Protein AF-A0A494WRC5-F1 (afdb_monomer)

Sequence (304 aa):
MDGFYLCGLTLVAVAERCSVSPDAVEKALKRYDREAYMVERARRKQENGRRRRQKDQERKRTPEARKKDRERKRRERVEERTYVEAVREALRDLEVIDLLRRAAREAGVAEEQLACARYLPGAASVHHPCPGRAREAAEAMTPSEAGGRAEYEFRLIRGVMVGVPGPAVLLIREALDAGDLCLALRLAREAVLGAGFVNPFASVEDLRDGVTRTYLPEEVETLRESLVSAARAAAPVPEPPALHELTKGEKMKMARRWLAQARAAERDAERIWYGTCGGTGKIGKKGGLRSPERGEAMSGLIRG

pLDDT: mean 74.29, std 17.95, range [29.45, 96.06]

Mean predicted aligned error: 18.51 Å

Structure (mmCIF, N/CA/C/O backbone):
data_AF-A0A494WRC5-F1
#
_entry.id   AF-A0A494WRC5-F1
#
loop_
_atom_site.group_PDB
_atom_site.id
_atom_site.type_symbol
_atom_site.label_atom_id
_atom_site.label_alt_id
_atom_site.label_comp_id
_atom_site.label_asym_id
_atom_site.label_entity_id
_atom_site.label_seq_id
_atom_site.pdbx_PDB_ins_code
_atom_site.Cartn_x
_atom_site.Cartn_y
_atom_site.Cartn_z
_atom_site.occupancy
_atom_site.B_iso_or_equiv
_atom_site.auth_seq_id
_atom_site.auth_comp_id
_atom_site.auth_asym_id
_atom_site.auth_atom_id
_atom_site.pdbx_PDB_model_num
ATOM 1 N N . MET A 1 1 ? -75.208 24.148 8.906 1.00 43.25 1 MET A N 1
ATOM 2 C CA . MET A 1 1 ? -74.704 23.673 10.218 1.00 43.25 1 MET A CA 1
ATOM 3 C C . MET A 1 1 ? -73.274 24.178 10.296 1.00 43.25 1 MET A C 1
ATOM 5 O O . MET A 1 1 ? -72.327 23.414 10.155 1.00 43.25 1 MET A O 1
ATOM 9 N N . ASP A 1 2 ? -73.124 25.492 10.434 1.00 42.03 2 ASP A N 1
ATOM 10 C CA . ASP A 1 2 ? -71.883 26.173 10.065 1.00 42.03 2 ASP A CA 1
ATOM 11 C C . ASP A 1 2 ? -71.211 26.624 11.356 1.00 42.03 2 ASP A C 1
ATOM 13 O O . ASP A 1 2 ? -71.467 27.704 11.876 1.00 42.03 2 ASP A O 1
ATOM 17 N N . GLY A 1 3 ? -70.441 25.720 11.956 1.00 47.22 3 GLY A N 1
ATOM 18 C CA . GLY A 1 3 ? -69.807 25.998 13.247 1.00 47.22 3 GLY A CA 1
ATOM 19 C C . GLY A 1 3 ? -69.017 24.853 13.869 1.00 47.22 3 GLY A C 1
ATOM 20 O O . GLY A 1 3 ? -68.558 24.986 14.997 1.00 47.22 3 GLY A O 1
ATOM 21 N N . PHE A 1 4 ? -68.835 23.723 13.181 1.00 51.91 4 PHE A N 1
ATOM 22 C CA . PHE A 1 4 ? -68.253 22.544 13.828 1.00 51.91 4 PHE A CA 1
ATOM 23 C C . PHE A 1 4 ? -66.723 22.589 13.989 1.00 51.91 4 PHE A C 1
ATOM 25 O O . PHE A 1 4 ? -66.202 21.948 14.900 1.00 51.91 4 PHE A O 1
ATOM 32 N N . TYR A 1 5 ? -65.995 23.371 13.178 1.00 52.09 5 TYR A N 1
ATOM 33 C CA . TYR A 1 5 ? -64.519 23.388 13.195 1.00 52.09 5 TYR A CA 1
ATOM 34 C C . TYR A 1 5 ? -63.849 24.717 13.566 1.00 52.09 5 TYR A C 1
ATOM 36 O O . TYR A 1 5 ? -62.631 24.737 13.747 1.00 52.09 5 TYR A O 1
ATOM 44 N N . LEU A 1 6 ? -64.606 25.791 13.821 1.00 47.72 6 LEU A N 1
ATOM 45 C CA . LEU A 1 6 ? -64.045 27.018 14.416 1.00 47.72 6 LEU A CA 1
ATOM 46 C C . LEU A 1 6 ? -63.522 26.800 15.854 1.00 47.72 6 LEU A C 1
ATOM 48 O O . LEU A 1 6 ? -62.797 27.640 16.377 1.00 47.72 6 LEU A O 1
ATOM 52 N N . CYS A 1 7 ? -63.821 25.654 16.481 1.00 56.22 7 CYS A N 1
ATOM 53 C CA . CYS A 1 7 ? -63.413 25.337 17.854 1.00 56.22 7 CYS A CA 1
ATOM 54 C C . CYS A 1 7 ? -62.192 24.397 17.988 1.00 56.22 7 CYS A C 1
ATOM 56 O O . CYS A 1 7 ? -61.817 24.075 19.113 1.00 56.22 7 CYS A O 1
ATOM 58 N N . GLY A 1 8 ? -61.571 23.924 16.895 1.00 60.94 8 GLY A N 1
ATOM 59 C CA . GLY A 1 8 ? -60.304 23.161 16.956 1.00 60.94 8 GLY A CA 1
ATOM 60 C C . GLY A 1 8 ? -60.346 21.794 17.676 1.00 60.94 8 GLY A C 1
ATOM 61 O O . GLY A 1 8 ? -59.309 21.287 18.119 1.00 60.94 8 GLY A O 1
ATOM 62 N N . LEU A 1 9 ? -61.523 21.179 17.810 1.00 72.38 9 LEU A N 1
ATOM 63 C CA . LEU A 1 9 ? -61.716 19.921 18.545 1.00 72.38 9 LEU A CA 1
ATOM 64 C C . LEU A 1 9 ? -61.169 18.699 17.782 1.00 72.38 9 LEU A C 1
ATOM 66 O O . LEU A 1 9 ? -61.152 18.677 16.554 1.00 72.38 9 LEU A O 1
ATOM 70 N N . THR A 1 10 ? -60.704 17.678 18.513 1.00 78.75 10 THR A N 1
ATOM 71 C CA . THR A 1 10 ? -60.280 16.388 17.932 1.00 78.75 10 THR A CA 1
ATOM 72 C C . THR A 1 10 ? -61.482 15.515 17.584 1.00 78.75 10 THR A C 1
ATOM 74 O O . THR A 1 10 ? -62.539 15.644 18.201 1.00 78.75 10 THR A O 1
ATOM 77 N N . LEU A 1 11 ? -61.296 14.534 16.691 1.00 81.06 11 LEU A N 1
ATOM 78 C CA . LEU A 1 11 ? -62.309 13.490 16.441 1.00 81.06 11 LEU A CA 1
ATOM 79 C C . LEU A 1 11 ? -62.818 12.827 17.725 1.00 81.06 11 LEU A C 1
ATOM 81 O O . LEU A 1 11 ? -63.999 12.524 17.824 1.00 81.06 11 LEU A O 1
ATOM 85 N N . VAL A 1 12 ? -61.929 12.612 18.697 1.00 82.19 12 VAL A N 1
ATOM 86 C CA . VAL A 1 12 ? -62.266 11.994 19.986 1.00 82.19 12 VAL A CA 1
ATOM 87 C C . VAL A 1 12 ? -63.140 12.927 20.824 1.00 82.19 12 VAL A C 1
ATOM 89 O O . VAL A 1 12 ? -64.174 12.499 21.314 1.00 82.19 12 VAL A O 1
ATOM 92 N N . ALA A 1 13 ? -62.803 14.215 20.903 1.00 80.81 13 ALA A N 1
ATOM 93 C CA . ALA A 1 13 ? -63.604 15.190 21.643 1.00 80.81 13 ALA A CA 1
ATOM 94 C C . ALA A 1 13 ? -64.991 15.412 21.013 1.00 80.81 13 ALA A C 1
ATOM 96 O O . ALA A 1 13 ? -65.976 15.635 21.716 1.00 80.81 13 ALA A O 1
ATOM 97 N N . VAL A 1 14 ? -65.083 15.345 19.681 1.00 78.88 14 VAL A N 1
ATOM 98 C CA . VAL A 1 14 ? -66.368 15.405 18.968 1.00 78.88 14 VAL A CA 1
ATOM 99 C C . VAL A 1 14 ? -67.174 14.131 19.211 1.00 78.88 14 VAL A C 1
ATOM 101 O O . VAL A 1 14 ? -68.364 14.205 19.500 1.00 78.88 14 VAL A O 1
ATOM 104 N N . ALA A 1 15 ? -66.524 12.971 19.150 1.00 84.19 15 ALA A N 1
ATOM 105 C CA . ALA A 1 15 ? -67.140 11.681 19.431 1.00 84.19 15 ALA A CA 1
ATOM 106 C C . ALA A 1 15 ? -67.717 11.612 20.852 1.00 84.19 15 ALA A C 1
ATOM 108 O O . ALA A 1 15 ? -68.863 11.208 21.024 1.00 84.19 15 ALA A O 1
ATOM 109 N N . GLU A 1 16 ? -66.971 12.098 21.845 1.00 84.00 16 GLU A N 1
ATOM 110 C CA . GLU A 1 16 ? -67.412 12.194 23.240 1.00 84.00 16 GLU A CA 1
ATOM 111 C C . GLU A 1 16 ? -68.624 13.120 23.392 1.00 84.00 16 GLU A C 1
ATOM 113 O O . GLU A 1 16 ? -69.634 12.729 23.975 1.00 84.00 16 GLU A O 1
ATOM 118 N N . ARG A 1 17 ? -68.574 14.325 22.808 1.00 83.12 17 ARG A N 1
ATOM 119 C CA . ARG A 1 17 ? -69.685 15.291 22.883 1.00 83.12 17 ARG A CA 1
ATOM 120 C C . ARG A 1 17 ? -70.952 14.810 22.191 1.00 83.12 17 ARG A C 1
ATOM 122 O O . ARG A 1 17 ? -72.048 15.127 22.638 1.00 83.12 17 ARG A O 1
ATOM 129 N N . CYS A 1 18 ? -70.804 14.066 21.104 1.00 82.38 18 CYS A N 1
ATOM 130 C CA . CYS A 1 18 ? -71.925 13.529 20.345 1.00 82.38 18 CYS A CA 1
ATOM 131 C C . CYS A 1 18 ? -72.318 12.111 20.787 1.00 82.38 18 CYS A C 1
ATOM 133 O O . CYS A 1 18 ? -73.237 11.549 20.201 1.00 82.38 18 CYS A O 1
ATOM 135 N N . SER A 1 19 ? -71.649 11.535 21.798 1.00 87.50 19 SER A N 1
ATOM 136 C CA . SER A 1 19 ? -71.871 10.161 22.283 1.00 87.50 19 SER A CA 1
ATOM 137 C C . SER A 1 19 ? -71.867 9.107 21.165 1.00 87.50 19 SER A C 1
ATOM 139 O O . SER A 1 19 ? -72.675 8.181 21.141 1.00 87.50 19 SER A O 1
ATOM 141 N N . VAL A 1 20 ? -70.943 9.251 20.216 1.00 90.12 20 VAL A N 1
ATOM 142 C CA . VAL A 1 20 ? -70.751 8.337 19.080 1.00 90.12 20 VAL A CA 1
ATOM 143 C C . VAL A 1 20 ? -69.306 7.855 19.027 1.00 90.12 20 VAL A C 1
ATOM 145 O O . VAL A 1 20 ? -68.437 8.376 19.717 1.00 90.12 20 VAL A O 1
ATOM 148 N N . SER A 1 21 ? -69.014 6.858 18.190 1.00 89.25 21 SER A N 1
ATOM 149 C CA . SER A 1 21 ? -67.630 6.425 17.988 1.00 89.25 21 SER A CA 1
ATOM 150 C C . SER A 1 21 ? -66.833 7.439 17.147 1.00 89.25 21 SER A C 1
ATOM 152 O O . SER A 1 21 ? -67.382 8.027 16.208 1.00 89.25 21 SER A O 1
ATOM 154 N N . PRO A 1 22 ? -65.520 7.605 17.397 1.00 85.56 22 PRO A N 1
ATOM 155 C CA . PRO A 1 22 ? -64.642 8.427 16.555 1.00 85.56 22 PRO A CA 1
ATOM 156 C C . PRO A 1 22 ? -64.663 8.027 15.074 1.00 85.56 22 PRO A C 1
ATOM 158 O O . PRO A 1 22 ? -64.560 8.883 14.197 1.00 85.56 22 PRO A O 1
ATOM 161 N N . ASP A 1 23 ? -64.868 6.740 14.787 1.00 88.25 23 ASP A N 1
ATOM 162 C CA . ASP A 1 23 ? -65.015 6.220 13.426 1.00 88.25 23 ASP A CA 1
ATOM 163 C C . ASP A 1 23 ? -66.314 6.678 12.755 1.00 88.25 23 ASP A C 1
ATOM 165 O O . ASP A 1 23 ? -66.319 6.968 11.555 1.00 88.25 23 ASP A O 1
ATOM 169 N N . ALA A 1 24 ? -67.420 6.765 13.503 1.00 86.69 24 ALA A N 1
ATOM 170 C CA . ALA A 1 24 ? -68.675 7.306 12.988 1.00 86.69 24 ALA A CA 1
ATOM 171 C C . ALA A 1 24 ? -68.530 8.796 12.645 1.00 86.69 24 ALA A C 1
ATOM 173 O O . ALA A 1 24 ? -68.975 9.219 11.577 1.00 86.69 24 ALA A O 1
ATOM 174 N N . VAL A 1 25 ? -67.829 9.560 13.490 1.00 84.62 25 VAL A N 1
ATOM 175 C CA . VAL A 1 25 ? -67.499 10.971 13.227 1.00 84.62 25 VAL A CA 1
ATOM 176 C C . VAL A 1 25 ? -66.602 11.100 11.995 1.00 84.62 25 VAL A C 1
ATOM 178 O O . VAL A 1 25 ? -66.873 11.918 11.120 1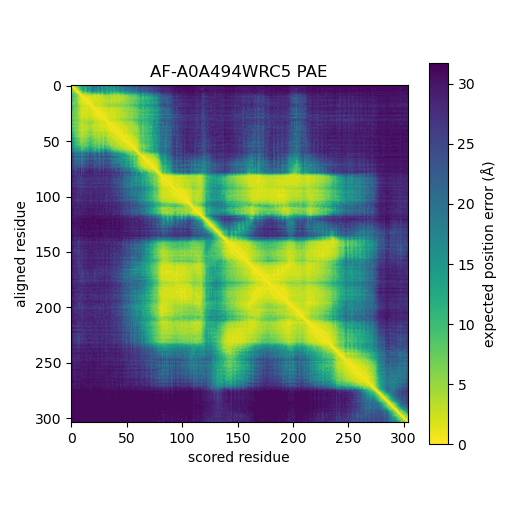.00 84.62 25 VAL A O 1
ATOM 181 N N . GLU A 1 26 ? -65.575 10.257 11.854 1.00 86.38 26 GLU A N 1
ATOM 182 C CA . GLU A 1 26 ? -64.702 10.287 10.676 1.00 86.38 26 GLU A CA 1
ATOM 183 C C . GLU A 1 26 ? -65.468 9.967 9.380 1.00 86.38 26 GLU A C 1
ATOM 185 O O . GLU A 1 26 ? -65.265 10.632 8.360 1.00 86.38 26 GLU A O 1
ATOM 190 N N . LYS A 1 27 ? -66.362 8.971 9.405 1.00 90.12 27 LYS A N 1
ATOM 191 C CA . LYS A 1 27 ? -67.218 8.630 8.256 1.00 90.12 27 LYS A CA 1
ATOM 192 C C . LYS A 1 27 ? -68.179 9.767 7.908 1.00 90.12 27 LYS A C 1
ATOM 194 O O . LYS A 1 27 ? -68.351 10.057 6.725 1.00 90.12 27 LYS A O 1
ATOM 199 N N . ALA A 1 28 ? -68.769 10.415 8.912 1.00 85.31 28 ALA A N 1
ATOM 200 C CA . ALA A 1 28 ? -69.638 11.570 8.716 1.00 85.31 28 ALA A CA 1
ATOM 201 C C . ALA A 1 28 ? -68.878 12.741 8.077 1.00 85.31 28 ALA A C 1
ATOM 203 O O . ALA A 1 28 ? -69.329 13.268 7.064 1.00 85.31 28 ALA A O 1
ATOM 204 N N . LEU A 1 29 ? -67.684 13.077 8.576 1.00 83.50 29 LEU A N 1
ATOM 205 C CA . LEU A 1 29 ? -66.856 14.145 8.007 1.00 83.50 29 LEU A CA 1
ATOM 206 C C . LEU A 1 29 ? -66.439 13.835 6.566 1.00 83.50 29 LEU A C 1
ATOM 208 O O . LEU A 1 29 ? -66.610 14.660 5.681 1.00 83.50 29 LEU A O 1
ATOM 212 N N . LYS A 1 30 ? -65.994 12.609 6.271 1.00 87.19 30 LYS A N 1
ATOM 213 C CA . LYS A 1 30 ? -65.666 12.206 4.890 1.00 87.19 30 LYS A CA 1
ATOM 214 C C . LYS A 1 30 ? -66.823 12.403 3.908 1.00 87.19 30 LYS A C 1
ATOM 216 O O . LYS A 1 30 ? -66.569 12.660 2.732 1.00 87.19 30 LYS A O 1
ATOM 221 N N . ARG A 1 31 ? -68.063 12.227 4.374 1.00 86.62 31 ARG A N 1
ATOM 222 C CA . ARG A 1 31 ? -69.269 12.255 3.542 1.00 86.62 31 ARG A CA 1
ATOM 223 C C . ARG A 1 31 ? -69.883 13.646 3.419 1.00 86.62 31 ARG A C 1
ATOM 225 O O . ARG A 1 31 ? -70.398 13.962 2.354 1.00 86.62 31 ARG A O 1
ATOM 232 N N . TYR A 1 32 ? -69.839 14.440 4.485 1.00 83.94 32 TYR A N 1
ATOM 233 C CA . TYR A 1 32 ? -70.586 15.695 4.576 1.00 83.94 32 TYR A CA 1
ATOM 234 C C . TYR A 1 32 ? -69.702 16.940 4.725 1.00 83.94 32 TYR A C 1
ATOM 236 O O . TYR A 1 32 ? -70.170 18.026 4.410 1.00 83.94 32 TYR A O 1
ATOM 244 N N . ASP A 1 33 ? -68.440 16.802 5.145 1.00 78.75 33 ASP A N 1
ATOM 245 C CA . ASP A 1 33 ? -67.505 17.924 5.306 1.00 78.75 33 ASP A CA 1
ATOM 246 C C . ASP A 1 33 ? -66.048 17.486 5.053 1.00 78.75 33 ASP A C 1
ATOM 248 O O . ASP A 1 33 ? -65.252 17.169 5.951 1.00 78.75 33 ASP A O 1
ATOM 252 N N . ARG A 1 34 ? -65.707 17.420 3.762 1.00 81.94 34 ARG A N 1
ATOM 253 C CA . ARG A 1 34 ? -64.404 16.935 3.296 1.00 81.94 34 ARG A CA 1
ATOM 254 C C . ARG A 1 34 ? -63.260 17.870 3.691 1.00 81.94 34 ARG A C 1
ATOM 256 O O . ARG A 1 34 ? -62.144 17.387 3.890 1.00 81.94 34 ARG A O 1
ATOM 263 N N . GLU A 1 35 ? -63.511 19.171 3.805 1.00 79.06 35 GLU A N 1
ATOM 264 C CA . GLU A 1 35 ? -62.496 20.155 4.191 1.00 79.06 35 GLU A CA 1
ATOM 265 C C . GLU A 1 35 ? -62.094 19.971 5.655 1.00 79.06 35 GLU A C 1
ATOM 267 O O . GLU A 1 35 ? -60.903 19.814 5.950 1.00 79.06 35 GLU A O 1
ATOM 272 N N . ALA A 1 36 ? -63.075 19.838 6.550 1.00 75.12 36 ALA A N 1
ATOM 273 C CA . ALA A 1 36 ? -62.843 19.520 7.955 1.00 75.12 36 ALA A CA 1
ATOM 274 C C . ALA A 1 36 ? -62.066 18.206 8.138 1.00 75.12 36 ALA A C 1
ATOM 276 O O . ALA A 1 36 ? -61.105 18.133 8.914 1.00 75.12 36 ALA A O 1
ATOM 277 N N . TYR A 1 37 ? -62.415 17.172 7.363 1.00 82.12 37 TYR A N 1
ATOM 278 C CA . TYR A 1 37 ? -61.679 15.907 7.372 1.00 82.12 37 TYR A CA 1
ATOM 279 C C . TYR A 1 37 ? -60.196 16.084 6.998 1.00 82.12 37 TYR A C 1
ATOM 281 O O . TYR A 1 37 ? -59.316 15.482 7.624 1.00 82.12 37 TYR A O 1
ATOM 289 N N . MET A 1 38 ? -59.895 16.901 5.984 1.00 81.38 38 MET A N 1
ATOM 290 C CA . MET A 1 38 ? -58.524 17.113 5.511 1.00 81.38 38 MET A CA 1
ATOM 291 C C . MET A 1 38 ? -57.669 17.880 6.526 1.00 81.38 38 MET A C 1
ATOM 293 O O . MET A 1 38 ? -56.517 17.494 6.750 1.00 81.38 38 MET A O 1
ATOM 297 N N . VAL A 1 39 ? -58.231 18.897 7.186 1.00 82.12 39 VAL A N 1
ATOM 298 C CA . VAL A 1 39 ? -57.548 19.672 8.239 1.00 82.12 39 VAL A CA 1
ATOM 299 C C . VAL A 1 39 ? -57.193 18.780 9.433 1.00 82.12 39 VAL A C 1
ATOM 301 O O . VAL A 1 39 ? -56.036 18.729 9.861 1.00 82.12 39 VAL A O 1
ATOM 304 N N . GLU A 1 40 ? -58.145 17.989 9.923 1.00 81.88 40 GLU A N 1
ATOM 305 C CA . GLU A 1 40 ? -57.920 17.080 11.052 1.00 81.88 40 GLU A CA 1
ATOM 306 C C . GLU A 1 40 ? -56.953 15.938 10.699 1.00 81.88 40 GLU A C 1
ATOM 308 O O . GLU A 1 40 ? -56.118 15.520 11.508 1.00 81.88 40 GLU A O 1
ATOM 313 N N . ARG A 1 41 ? -56.993 15.438 9.457 1.00 84.12 41 ARG A N 1
ATOM 314 C CA . ARG A 1 41 ? -56.014 14.459 8.959 1.00 84.12 41 ARG A CA 1
ATOM 315 C C . ARG A 1 41 ? -54.600 15.042 8.918 1.00 84.12 41 ARG A C 1
ATOM 317 O O . ARG A 1 41 ? -53.652 14.355 9.308 1.00 84.12 41 ARG A O 1
ATOM 324 N N . ALA A 1 42 ? -54.442 16.285 8.464 1.00 82.56 42 ALA A N 1
ATOM 325 C CA . ALA A 1 42 ? -53.152 16.971 8.433 1.00 82.56 42 ALA A CA 1
ATOM 326 C C . ALA A 1 42 ? -52.598 17.189 9.849 1.00 82.56 42 ALA A C 1
ATOM 328 O O . ALA A 1 42 ? -51.435 16.871 10.111 1.00 82.56 42 ALA A O 1
ATOM 329 N N . ARG A 1 43 ? -53.452 17.615 10.786 1.00 83.81 43 ARG A N 1
ATOM 330 C CA . ARG A 1 43 ? -53.117 17.749 12.208 1.00 83.81 43 ARG A CA 1
ATOM 331 C C . ARG A 1 43 ? -52.663 16.422 12.822 1.00 83.81 43 ARG A C 1
ATOM 333 O O . ARG A 1 43 ? -51.572 16.367 13.387 1.00 83.81 43 ARG A O 1
ATOM 340 N N . ARG A 1 44 ? -53.416 15.326 12.639 1.00 82.56 44 ARG A N 1
ATOM 341 C CA . ARG A 1 44 ? -53.022 13.976 13.104 1.00 82.56 44 ARG A CA 1
ATOM 342 C C . ARG A 1 44 ? -51.680 13.537 12.517 1.00 82.56 44 ARG A C 1
ATOM 344 O O . ARG A 1 44 ? -50.844 12.974 13.222 1.00 82.56 44 ARG A O 1
ATOM 351 N N . LYS A 1 45 ? -51.436 13.814 11.231 1.00 86.69 45 LYS A N 1
ATOM 352 C CA . LYS A 1 45 ? -50.150 13.524 10.573 1.00 86.69 45 LYS A CA 1
ATOM 353 C C . LYS A 1 45 ? -49.004 14.320 11.210 1.00 86.69 45 LYS A C 1
ATOM 355 O O . LYS A 1 45 ? -47.937 13.753 11.449 1.00 86.69 45 LYS A O 1
ATOM 360 N N . GLN A 1 46 ? -49.222 15.597 11.520 1.00 84.50 46 GLN A N 1
ATOM 361 C CA . GLN A 1 46 ? -48.230 16.460 12.162 1.00 84.50 46 GLN A CA 1
ATOM 362 C C . GLN A 1 46 ? -47.948 16.037 13.613 1.00 84.50 46 GLN A C 1
ATOM 364 O O . GLN A 1 46 ? -46.785 15.949 14.006 1.00 84.50 46 GLN A O 1
ATOM 369 N N . GLU A 1 47 ? -48.983 15.713 14.389 1.00 84.69 47 GLU A N 1
ATOM 370 C CA . GLU A 1 47 ? -48.862 15.258 15.777 1.00 84.69 47 GLU A CA 1
ATOM 371 C C . GLU A 1 47 ? -48.162 13.895 15.868 1.00 84.69 47 GLU A C 1
ATOM 373 O O . GLU A 1 47 ? -47.213 13.731 16.635 1.00 84.69 47 GLU A O 1
ATOM 378 N N . ASN A 1 48 ? -48.527 12.944 15.002 1.00 85.75 48 ASN A N 1
ATOM 379 C CA . ASN A 1 48 ? -47.834 11.660 14.896 1.00 85.75 48 ASN A CA 1
ATOM 380 C C . ASN A 1 48 ? -46.376 11.831 14.450 1.00 85.75 48 ASN A C 1
ATOM 382 O O . ASN A 1 48 ? -45.492 11.139 14.954 1.00 85.75 48 ASN A O 1
ATOM 386 N N . GLY A 1 49 ? -46.102 12.773 13.542 1.00 87.44 49 GLY A N 1
ATOM 387 C CA . GLY A 1 49 ? -44.741 13.142 13.157 1.00 87.44 49 GLY A CA 1
ATOM 388 C C . GLY A 1 49 ? -43.924 13.683 14.335 1.00 87.44 49 GLY A C 1
ATOM 389 O O . GLY A 1 49 ? -42.789 13.252 14.541 1.00 87.44 49 GLY A O 1
ATOM 390 N N . ARG A 1 50 ? -44.507 14.572 15.152 1.00 83.69 50 ARG A N 1
ATOM 391 C CA . ARG A 1 50 ? -43.878 15.098 16.377 1.00 83.69 50 ARG A CA 1
ATOM 392 C C . ARG A 1 50 ? -43.641 13.997 17.415 1.00 83.69 50 ARG A C 1
ATOM 394 O O . ARG A 1 50 ? -42.524 13.894 17.913 1.00 83.69 50 ARG A O 1
ATOM 401 N N . ARG A 1 51 ? -44.621 13.119 17.661 1.00 84.00 51 ARG A N 1
ATOM 402 C CA . ARG A 1 51 ? -44.485 11.966 18.574 1.00 84.00 51 ARG A CA 1
ATOM 403 C C . ARG A 1 51 ? -43.401 10.985 18.127 1.00 84.00 51 ARG A C 1
ATOM 405 O O . ARG A 1 51 ? -42.647 10.501 18.963 1.00 84.00 51 ARG A O 1
ATOM 412 N N . ARG A 1 52 ? -43.278 10.705 16.823 1.00 79.19 52 ARG A N 1
ATOM 413 C CA . ARG A 1 52 ? -42.187 9.867 16.283 1.00 79.19 52 ARG A CA 1
ATOM 414 C C . ARG A 1 52 ? -40.822 10.507 16.522 1.00 79.19 52 ARG A C 1
ATOM 416 O O . ARG A 1 52 ? -39.930 9.840 17.026 1.00 79.19 52 ARG A O 1
ATOM 423 N N . ARG A 1 53 ? -40.685 11.808 16.244 1.00 81.94 53 ARG A N 1
ATOM 424 C CA . ARG A 1 53 ? -39.441 12.555 16.499 1.00 81.94 53 ARG A CA 1
ATOM 425 C C . ARG A 1 53 ? -39.081 12.593 17.987 1.00 81.94 53 ARG A C 1
ATOM 427 O O . ARG A 1 53 ? -37.911 12.433 18.309 1.00 81.94 53 ARG A O 1
ATOM 434 N N . GLN A 1 54 ? -40.060 12.758 18.878 1.00 79.75 54 GLN A N 1
ATOM 435 C CA . GLN A 1 54 ? -39.848 12.696 20.330 1.00 79.75 54 GLN A CA 1
ATOM 436 C C . G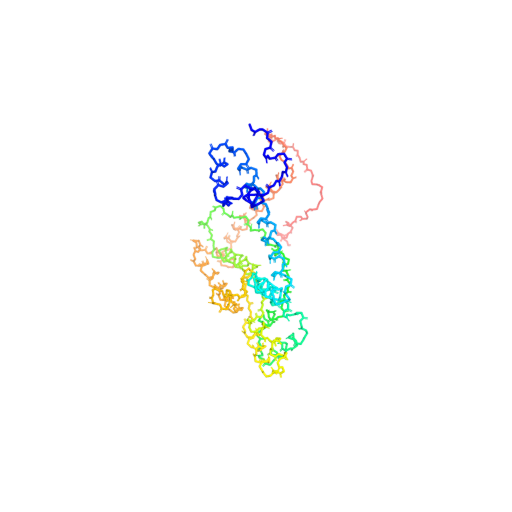LN A 1 54 ? -39.424 11.295 20.783 1.00 79.75 54 GLN A C 1
ATOM 438 O O . GLN A 1 54 ? -38.405 11.176 21.453 1.00 79.75 54 GLN A O 1
ATOM 443 N N . LYS A 1 55 ? -40.102 10.231 20.331 1.00 78.81 55 LYS A N 1
ATOM 444 C CA . LYS A 1 55 ? -39.697 8.845 20.625 1.00 78.81 55 LYS A CA 1
ATOM 445 C C . LYS A 1 55 ? -38.308 8.505 20.084 1.00 78.81 55 LYS A C 1
ATOM 447 O O . LYS A 1 55 ? -37.551 7.817 20.757 1.00 78.81 55 LYS A O 1
ATOM 452 N N . ASP A 1 56 ? -37.941 8.994 18.902 1.00 72.94 56 ASP A N 1
ATOM 453 C CA . ASP A 1 56 ? -36.589 8.822 18.362 1.00 72.94 56 ASP A CA 1
ATOM 454 C C . ASP A 1 56 ? -35.550 9.616 19.158 1.00 72.94 56 ASP A C 1
ATOM 456 O O . ASP A 1 56 ? -34.445 9.128 19.380 1.00 72.94 56 ASP A O 1
ATOM 460 N N . GLN A 1 57 ? -35.887 10.821 19.624 1.00 70.94 57 GLN A N 1
ATOM 461 C CA . GLN A 1 57 ? -35.026 11.588 20.525 1.00 70.94 57 GLN A CA 1
ATOM 462 C C . GLN A 1 57 ? -34.869 10.901 21.887 1.00 70.94 57 GLN A C 1
ATOM 464 O O . GLN A 1 57 ? -33.766 10.900 22.421 1.00 70.94 57 GLN A O 1
ATOM 469 N N . GLU A 1 58 ? -35.917 10.279 22.424 1.00 71.88 58 GLU A N 1
ATOM 470 C CA . GLU A 1 58 ? -35.887 9.496 23.667 1.00 71.88 58 GLU A CA 1
ATOM 471 C C . GLU A 1 58 ? -35.076 8.204 23.510 1.00 71.88 58 GLU A C 1
ATOM 473 O O . GLU A 1 58 ? -34.179 7.941 24.310 1.00 71.88 58 GLU A O 1
ATOM 478 N N . ARG A 1 59 ? -35.275 7.461 22.414 1.00 61.47 59 ARG A N 1
ATOM 479 C CA . ARG A 1 59 ? -34.432 6.312 22.037 1.00 61.47 59 ARG A CA 1
ATOM 480 C C . ARG A 1 59 ? -32.974 6.715 21.844 1.00 61.47 59 ARG A C 1
ATOM 482 O O . ARG A 1 59 ? -32.078 5.962 22.188 1.00 61.47 59 ARG A O 1
ATOM 489 N N . LYS A 1 60 ? -32.710 7.921 21.337 1.00 61.56 60 LYS A N 1
ATOM 490 C CA . LYS A 1 60 ? -31.358 8.490 21.234 1.00 61.56 60 LYS A CA 1
ATOM 491 C C . LYS A 1 60 ? -30.875 9.151 22.527 1.00 61.56 60 LYS A C 1
ATOM 493 O O . LYS A 1 60 ? -29.739 9.611 22.547 1.00 61.56 60 LYS A O 1
ATOM 498 N N . ARG A 1 61 ? -31.683 9.261 23.588 1.00 60.38 61 ARG A N 1
ATOM 499 C CA . ARG A 1 61 ? -31.269 9.774 24.910 1.00 60.38 61 ARG A CA 1
ATOM 500 C C . ARG A 1 61 ? -30.745 8.663 25.807 1.00 60.38 61 ARG A C 1
ATOM 502 O O . ARG A 1 61 ? -29.878 8.953 26.626 1.00 60.38 61 ARG A O 1
ATOM 509 N N . THR A 1 62 ? -31.190 7.420 25.619 1.00 64.31 62 THR A N 1
ATOM 510 C CA . THR A 1 62 ? -30.613 6.284 26.343 1.00 64.31 62 THR A CA 1
ATOM 511 C C . THR A 1 62 ? -29.117 6.153 26.027 1.00 64.31 62 THR A C 1
ATOM 513 O O . THR A 1 62 ? -28.745 6.087 24.848 1.00 64.31 62 THR A O 1
ATOM 516 N N . PRO A 1 63 ? -28.243 6.132 27.049 1.00 59.66 63 PRO A N 1
ATOM 517 C CA . PRO A 1 63 ? -26.792 6.114 26.866 1.00 59.66 63 PRO A CA 1
ATOM 518 C C . PRO A 1 63 ? -26.316 4.891 26.072 1.00 59.66 63 PRO A C 1
ATOM 520 O O . PRO A 1 63 ? -25.399 5.013 25.265 1.00 59.66 63 PRO A O 1
ATOM 523 N N . GLU A 1 64 ? -26.996 3.750 26.197 1.00 61.38 64 GLU A N 1
ATOM 524 C CA . GLU A 1 64 ? -26.706 2.533 25.429 1.00 61.38 64 GLU A CA 1
ATOM 525 C C . GLU A 1 64 ? -26.960 2.687 23.925 1.00 61.38 64 GLU A C 1
ATOM 527 O O . GLU A 1 64 ? -26.153 2.251 23.110 1.00 61.38 64 GLU A O 1
ATOM 532 N N . ALA A 1 65 ? -28.046 3.355 23.531 1.00 62.81 65 ALA A N 1
ATOM 533 C CA . ALA A 1 65 ? -28.347 3.602 22.123 1.00 62.81 65 ALA A CA 1
ATOM 534 C C . ALA A 1 65 ? -27.392 4.637 21.510 1.00 62.81 65 ALA A C 1
ATOM 536 O O . ALA A 1 65 ? -26.997 4.501 20.354 1.00 62.81 65 ALA A O 1
ATOM 537 N N . ARG A 1 66 ? -26.959 5.638 22.294 1.00 64.12 66 ARG A N 1
ATOM 538 C CA . ARG A 1 66 ? -25.875 6.553 21.891 1.00 64.12 66 ARG A CA 1
ATOM 539 C C . ARG A 1 66 ? -24.552 5.815 21.737 1.00 64.12 66 ARG A C 1
ATOM 541 O O . ARG A 1 66 ? -23.819 6.107 20.799 1.00 64.12 66 ARG A O 1
ATOM 548 N N . LYS A 1 67 ? -24.245 4.878 22.639 1.00 68.62 67 LYS A N 1
ATOM 549 C CA . LYS A 1 67 ? -23.039 4.047 22.572 1.00 68.62 67 LYS A CA 1
ATOM 550 C C . LYS A 1 67 ? -23.063 3.151 21.330 1.00 68.62 67 LYS A C 1
ATOM 552 O O . LYS A 1 67 ? -22.102 3.187 20.575 1.00 68.62 67 LYS A O 1
ATOM 557 N N . LYS A 1 68 ? -24.187 2.484 21.043 1.00 73.44 68 LYS A N 1
ATOM 558 C CA . LYS A 1 68 ? -24.373 1.664 19.831 1.00 73.44 68 LYS A CA 1
ATOM 559 C C . LYS A 1 68 ? -24.321 2.473 18.530 1.00 73.44 68 LYS A C 1
ATOM 561 O O . LYS A 1 68 ? -23.682 2.035 17.584 1.00 73.44 68 LYS A O 1
ATOM 566 N N . ASP A 1 69 ? -24.941 3.656 18.466 1.00 69.56 69 ASP A N 1
ATOM 567 C CA . ASP A 1 69 ? -24.873 4.527 17.274 1.00 69.56 69 ASP A CA 1
ATOM 568 C C . ASP A 1 69 ? -23.458 5.096 17.062 1.00 69.56 69 ASP A C 1
ATOM 570 O O . ASP A 1 69 ? -22.987 5.194 15.931 1.00 69.56 69 ASP A O 1
ATOM 574 N N . ARG A 1 70 ? -22.743 5.421 18.150 1.00 68.31 70 ARG A N 1
ATOM 575 C CA . ARG A 1 70 ? -21.325 5.814 18.096 1.00 68.31 70 ARG A CA 1
ATOM 576 C C . ARG A 1 70 ? -20.430 4.660 17.657 1.00 68.31 70 ARG A C 1
ATOM 578 O O . ARG A 1 70 ? -19.558 4.887 16.832 1.00 68.31 70 ARG A O 1
ATOM 585 N N . GLU A 1 71 ? -20.640 3.452 18.172 1.00 69.12 71 GLU A N 1
ATOM 586 C CA . GLU A 1 71 ? -19.904 2.253 17.752 1.00 69.12 71 GLU A CA 1
ATOM 587 C C . GLU A 1 71 ? -20.175 1.909 16.290 1.00 69.12 71 GLU A C 1
ATOM 589 O O . GLU A 1 71 ? -19.228 1.649 15.557 1.00 69.12 71 GLU A O 1
ATOM 594 N N . ARG A 1 72 ? -21.431 1.987 15.836 1.00 71.69 72 ARG A N 1
ATOM 595 C CA . ARG A 1 72 ? -21.792 1.775 14.431 1.00 71.69 72 ARG A CA 1
ATOM 596 C C . ARG A 1 72 ? -21.101 2.784 13.513 1.00 71.69 72 ARG A C 1
ATOM 598 O O . ARG A 1 72 ? -20.409 2.378 12.593 1.00 71.69 72 ARG A O 1
ATOM 605 N N . LYS A 1 73 ? -21.207 4.083 13.809 1.00 67.19 73 LYS A N 1
ATOM 606 C CA . LYS A 1 73 ? -20.528 5.133 13.028 1.00 67.19 73 LYS A CA 1
ATOM 607 C C . LYS A 1 73 ? -19.008 5.039 13.101 1.00 67.19 73 LYS A C 1
ATOM 609 O O . LYS A 1 73 ? -18.328 5.466 12.178 1.00 67.19 73 LYS A O 1
ATOM 614 N N . ARG A 1 74 ? -18.463 4.534 14.211 1.00 66.62 74 ARG A N 1
ATOM 615 C CA . ARG A 1 74 ? -17.029 4.270 14.347 1.00 66.62 74 ARG A CA 1
ATOM 616 C C . ARG A 1 74 ? -16.605 3.108 13.450 1.00 66.62 74 ARG A C 1
ATOM 618 O O . ARG A 1 74 ? -15.555 3.228 12.844 1.00 66.62 74 ARG A O 1
ATOM 625 N N . ARG A 1 75 ? -17.409 2.045 13.340 1.00 61.16 75 ARG A N 1
ATOM 626 C CA . ARG A 1 75 ? -17.165 0.925 12.413 1.00 61.16 75 ARG A CA 1
ATOM 627 C C . ARG A 1 75 ? -17.262 1.371 10.956 1.00 61.16 75 ARG A C 1
ATOM 629 O O . ARG A 1 75 ? -16.279 1.233 10.252 1.00 61.16 75 ARG A O 1
ATOM 636 N N . GLU A 1 76 ? -18.339 2.060 10.574 1.00 59.16 76 GLU A N 1
ATOM 637 C CA . GLU A 1 76 ? -18.520 2.595 9.209 1.00 59.16 76 GLU A CA 1
ATOM 638 C C . GLU A 1 76 ? -17.347 3.518 8.790 1.00 59.16 76 GLU A C 1
ATOM 640 O O . GLU A 1 76 ? -16.851 3.441 7.674 1.00 59.16 76 GLU A O 1
ATOM 645 N N . ARG A 1 77 ? -16.816 4.346 9.705 1.00 59.53 77 ARG A N 1
ATOM 646 C CA . ARG A 1 77 ? -15.630 5.194 9.439 1.00 59.53 77 ARG A CA 1
ATOM 647 C C . ARG A 1 77 ? -14.299 4.442 9.386 1.00 59.53 77 ARG A C 1
ATOM 649 O O . ARG A 1 77 ? -13.321 4.996 8.896 1.00 59.53 77 ARG A O 1
ATOM 656 N N . VAL A 1 78 ? -14.222 3.261 9.990 1.00 57.28 78 VAL A N 1
ATOM 657 C CA . VAL A 1 78 ? -13.034 2.398 9.944 1.00 57.28 78 VAL A CA 1
ATOM 658 C C . VAL A 1 78 ? -13.053 1.561 8.663 1.00 57.28 78 VAL A C 1
ATOM 660 O O . VAL A 1 78 ? -11.995 1.367 8.078 1.00 57.28 78 VAL A O 1
ATOM 663 N N . GLU A 1 79 ? -14.238 1.157 8.199 1.00 56.03 79 GLU A N 1
ATOM 664 C CA . GLU A 1 79 ? -14.467 0.449 6.930 1.00 56.03 79 GLU A CA 1
ATOM 665 C C . GLU A 1 79 ? -14.144 1.339 5.712 1.00 56.03 79 GLU A C 1
ATOM 667 O O . GLU A 1 79 ? -13.490 0.894 4.776 1.00 56.03 79 GLU A O 1
ATOM 672 N N . GLU A 1 80 ? -14.473 2.637 5.753 1.00 62.12 80 GLU A N 1
ATOM 673 C CA . GLU A 1 80 ? -14.114 3.593 4.683 1.00 62.12 80 GLU A CA 1
ATOM 674 C C . GLU A 1 80 ? -12.637 4.025 4.687 1.00 62.12 80 GLU A C 1
ATOM 676 O O . GLU A 1 80 ? -12.205 4.807 3.835 1.00 62.12 80 GLU A O 1
ATOM 681 N N . ARG A 1 81 ? -11.844 3.572 5.661 1.00 78.19 81 ARG A N 1
ATOM 682 C CA . ARG A 1 81 ? -10.484 4.066 5.834 1.00 78.19 81 ARG A CA 1
ATOM 683 C C . ARG A 1 81 ? -9.512 3.325 4.931 1.00 78.19 81 ARG A C 1
ATOM 685 O O . ARG A 1 81 ? -9.425 2.096 4.943 1.00 78.19 81 ARG A O 1
ATOM 692 N N . THR A 1 82 ? -8.710 4.090 4.198 1.00 87.25 82 THR A N 1
ATOM 693 C CA . THR A 1 82 ? -7.629 3.503 3.402 1.00 87.25 82 THR A CA 1
ATOM 694 C C . THR A 1 82 ? -6.597 2.850 4.317 1.00 87.25 82 THR A C 1
ATOM 696 O O . THR A 1 82 ? -6.310 3.327 5.422 1.00 87.25 82 THR A O 1
ATOM 699 N N . TYR A 1 83 ? -5.991 1.766 3.845 1.00 88.31 83 TYR A N 1
ATOM 700 C CA . TYR A 1 83 ? -4.934 1.081 4.575 1.00 88.31 83 TYR A CA 1
ATOM 701 C C . TYR A 1 83 ? -3.779 2.029 4.917 1.00 88.31 83 TYR A C 1
ATOM 703 O O . TYR A 1 83 ? -3.308 2.063 6.051 1.00 88.31 83 TYR A O 1
ATOM 711 N N . VAL A 1 84 ? -3.399 2.893 3.974 1.00 87.31 84 VAL A N 1
ATOM 712 C CA . VAL A 1 84 ? -2.374 3.928 4.169 1.00 87.31 84 VAL A CA 1
ATOM 713 C C . VAL A 1 84 ? -2.699 4.837 5.360 1.00 87.31 84 VAL A C 1
ATOM 715 O O . VAL A 1 84 ? -1.821 5.142 6.168 1.00 87.31 84 VAL A O 1
ATOM 718 N N . GLU A 1 85 ? -3.952 5.267 5.515 1.00 85.94 85 GLU A N 1
ATOM 719 C CA . GLU A 1 85 ? -4.374 6.104 6.642 1.00 85.94 85 GLU A CA 1
ATOM 720 C C . GLU A 1 85 ? -4.427 5.355 7.976 1.00 85.94 85 GLU A C 1
ATOM 722 O O . GLU A 1 85 ? -4.180 5.965 9.022 1.00 85.94 85 GLU A O 1
ATOM 727 N N . ALA A 1 86 ? -4.766 4.065 7.960 1.00 87.69 86 ALA A N 1
ATOM 728 C CA . ALA A 1 86 ? -4.751 3.219 9.150 1.00 87.69 86 ALA A CA 1
ATOM 729 C C . ALA A 1 86 ? -3.313 3.006 9.647 1.00 87.69 86 ALA A C 1
ATOM 731 O O . ALA A 1 86 ? -3.012 3.241 10.818 1.00 87.69 86 ALA A O 1
ATOM 732 N N . VAL A 1 87 ? -2.393 2.680 8.736 1.00 89.19 87 VAL A N 1
ATOM 733 C CA . VAL A 1 87 ? -0.967 2.532 9.050 1.00 89.19 87 VAL A CA 1
ATOM 734 C C . VAL A 1 87 ? -0.379 3.862 9.541 1.00 89.19 87 VAL A C 1
ATOM 736 O O . VAL A 1 87 ? 0.374 3.870 10.511 1.00 89.19 87 VAL A O 1
ATOM 739 N N . ARG A 1 88 ? -0.764 5.010 8.958 1.00 87.31 88 ARG A N 1
ATOM 740 C CA . ARG A 1 88 ? -0.330 6.341 9.442 1.00 87.31 88 ARG A CA 1
ATOM 741 C C . ARG A 1 88 ? -0.669 6.594 10.889 1.00 87.31 88 ARG A C 1
ATOM 743 O O . ARG A 1 88 ? 0.093 7.274 11.564 1.00 87.31 88 ARG A O 1
ATOM 750 N N . GLU A 1 89 ? -1.810 6.110 11.349 1.00 86.56 89 GLU A N 1
ATOM 751 C CA . GLU A 1 89 ? -2.170 6.242 12.752 1.00 86.56 89 GLU A CA 1
ATOM 752 C C . GLU A 1 89 ? -1.385 5.278 13.631 1.00 86.56 89 GLU A C 1
ATOM 754 O O . GLU A 1 89 ? -0.877 5.714 14.658 1.00 86.56 89 GLU A O 1
ATOM 759 N N . ALA A 1 90 ? -1.204 4.025 13.205 1.00 87.88 90 ALA A N 1
ATOM 760 C CA . ALA A 1 90 ? -0.375 3.062 13.933 1.00 87.88 90 ALA A CA 1
ATOM 761 C C . ALA A 1 90 ? 1.072 3.564 14.103 1.00 87.88 90 ALA A C 1
ATOM 763 O O . ALA A 1 90 ? 1.646 3.463 15.183 1.00 87.88 90 ALA A O 1
ATOM 764 N N . LEU A 1 91 ? 1.639 4.197 13.071 1.00 87.00 91 LEU A N 1
ATOM 765 C CA . LEU A 1 91 ? 2.979 4.790 13.110 1.00 87.00 91 LEU A CA 1
ATOM 766 C C . LEU A 1 91 ? 3.056 6.139 13.853 1.00 87.00 91 LEU A C 1
ATOM 768 O O . LEU A 1 91 ? 4.123 6.744 13.883 1.00 87.00 91 LEU A O 1
ATOM 772 N N . ARG A 1 92 ? 1.971 6.644 14.459 1.00 87.94 92 ARG A N 1
ATOM 773 C CA . ARG A 1 92 ? 2.075 7.757 15.429 1.00 87.94 92 ARG A CA 1
ATOM 774 C C . ARG A 1 92 ? 2.572 7.286 16.791 1.00 87.94 92 ARG A C 1
ATOM 776 O O . ARG A 1 92 ? 3.024 8.111 17.580 1.00 87.94 92 ARG A O 1
ATOM 783 N N . ASP A 1 93 ? 2.461 5.992 17.065 1.00 88.88 93 ASP A N 1
ATOM 784 C CA . ASP A 1 93 ? 2.879 5.398 18.321 1.00 88.88 93 ASP A CA 1
ATOM 785 C C . ASP A 1 93 ? 4.374 5.047 18.293 1.00 88.88 93 ASP A C 1
ATOM 787 O O . ASP A 1 93 ? 4.844 4.265 17.460 1.00 88.88 93 ASP A O 1
ATOM 791 N N . LEU A 1 94 ? 5.128 5.637 19.223 1.00 88.69 94 LEU A N 1
ATOM 792 C CA . LEU A 1 94 ? 6.569 5.428 19.344 1.00 88.69 94 LEU A CA 1
ATOM 793 C C . LEU A 1 94 ? 6.914 3.989 19.748 1.00 88.69 94 LEU A C 1
ATOM 795 O O . LEU A 1 94 ? 7.912 3.461 19.263 1.00 88.69 94 LEU A O 1
ATOM 799 N N . GLU A 1 95 ? 6.083 3.332 20.562 1.00 91.12 95 GLU A N 1
ATOM 800 C CA . GLU A 1 95 ? 6.324 1.946 20.984 1.00 91.12 95 GLU A CA 1
ATOM 801 C C . GLU A 1 95 ? 6.219 0.986 19.794 1.00 91.12 95 GLU A C 1
ATOM 803 O O . GLU A 1 95 ? 7.056 0.095 19.619 1.00 91.12 95 GLU A O 1
ATOM 808 N N . VAL A 1 96 ? 5.232 1.215 18.921 1.00 90.44 96 VAL A N 1
ATOM 809 C CA . VAL A 1 96 ? 5.060 0.460 17.672 1.00 90.44 96 VAL A CA 1
ATOM 810 C C . VAL A 1 96 ? 6.260 0.680 16.749 1.00 90.44 96 VAL A C 1
ATOM 812 O O . VAL A 1 96 ? 6.819 -0.285 16.221 1.00 90.44 96 VAL A O 1
ATOM 815 N N . ILE A 1 97 ? 6.708 1.929 16.582 1.00 89.38 97 ILE A N 1
ATOM 816 C CA . ILE A 1 97 ? 7.889 2.252 15.765 1.00 89.38 97 ILE A CA 1
ATOM 817 C C . ILE A 1 97 ? 9.145 1.549 16.294 1.00 89.38 97 ILE A C 1
ATOM 819 O O . ILE A 1 97 ? 9.923 0.997 15.509 1.00 89.38 97 ILE A O 1
ATOM 823 N N . ASP A 1 98 ? 9.372 1.571 17.605 1.00 89.00 98 ASP A N 1
ATOM 824 C CA . ASP A 1 98 ? 10.569 0.983 18.201 1.00 89.00 98 ASP A CA 1
ATOM 825 C C . ASP A 1 98 ? 10.573 -0.546 18.095 1.00 89.00 98 ASP A C 1
ATOM 827 O O . ASP A 1 98 ? 11.620 -1.132 17.791 1.00 89.00 98 ASP A O 1
ATOM 831 N N . LEU A 1 99 ? 9.407 -1.191 18.218 1.00 90.88 99 LEU A N 1
ATOM 832 C CA . LEU A 1 99 ? 9.248 -2.616 17.922 1.00 90.88 99 LEU A CA 1
ATOM 833 C C . LEU A 1 99 ? 9.563 -2.942 16.462 1.00 90.88 99 LEU A C 1
ATOM 835 O O . LEU A 1 99 ? 10.335 -3.866 16.204 1.00 90.88 99 LEU A O 1
ATOM 839 N N . LEU A 1 100 ? 9.038 -2.169 15.507 1.00 90.12 100 LEU A N 1
ATOM 840 C CA . LEU A 1 100 ? 9.340 -2.358 14.083 1.00 90.12 100 LEU A CA 1
ATOM 841 C C . LEU A 1 100 ? 10.839 -2.190 13.803 1.00 90.12 100 LEU A C 1
ATOM 843 O O . LEU A 1 100 ? 11.441 -3.004 13.106 1.00 90.12 100 LEU A O 1
ATOM 847 N N . ARG A 1 101 ? 11.484 -1.173 14.388 1.00 87.62 101 ARG A N 1
ATOM 848 C CA . ARG A 1 101 ? 12.937 -0.949 14.256 1.00 87.62 101 ARG A CA 1
ATOM 849 C C . ARG A 1 101 ? 13.761 -2.073 14.871 1.00 87.62 101 ARG A C 1
ATOM 851 O O . ARG A 1 101 ? 14.845 -2.379 14.372 1.00 87.62 101 ARG A O 1
ATOM 858 N N . ARG A 1 102 ? 13.305 -2.648 15.981 1.00 89.00 102 ARG A N 1
ATOM 859 C CA . ARG A 1 102 ? 13.946 -3.810 16.597 1.00 89.00 102 ARG A CA 1
ATOM 860 C C . ARG A 1 102 ? 13.803 -5.039 15.703 1.00 89.00 102 ARG A C 1
ATOM 862 O O . ARG A 1 102 ? 14.820 -5.622 15.343 1.00 89.00 102 ARG A O 1
ATOM 869 N N . ALA A 1 103 ? 12.583 -5.355 15.278 1.00 89.31 103 ALA A N 1
ATOM 870 C CA . ALA A 1 103 ? 12.298 -6.492 14.410 1.00 89.31 103 ALA A CA 1
ATOM 871 C C . ALA A 1 103 ? 13.064 -6.411 13.079 1.00 89.31 103 ALA A C 1
ATOM 873 O O . ALA A 1 103 ? 13.624 -7.403 12.622 1.00 89.31 103 ALA A O 1
ATOM 874 N N . ALA A 1 104 ? 13.172 -5.214 12.502 1.00 86.38 104 ALA A N 1
ATOM 875 C CA . ALA A 1 104 ? 13.964 -4.963 11.305 1.00 86.38 104 ALA A CA 1
ATOM 876 C C . ALA A 1 104 ? 15.457 -5.266 11.467 1.00 86.38 104 ALA A C 1
ATOM 878 O O . ALA A 1 104 ? 16.057 -5.878 10.585 1.00 86.38 104 ALA A O 1
ATOM 879 N N . ARG A 1 105 ? 16.058 -4.852 12.591 1.00 85.38 105 ARG A N 1
ATOM 880 C CA . ARG A 1 105 ? 17.470 -5.141 12.887 1.00 85.38 105 ARG A CA 1
ATOM 881 C C . ARG A 1 105 ? 17.711 -6.637 13.068 1.00 85.38 105 ARG A C 1
ATOM 883 O O . ARG A 1 105 ? 18.715 -7.143 12.588 1.00 85.38 105 ARG A O 1
ATOM 890 N N . GLU A 1 106 ? 16.795 -7.329 13.740 1.00 87.69 106 GLU A N 1
ATOM 891 C CA . GLU A 1 106 ? 16.897 -8.771 13.994 1.00 87.69 106 GLU A CA 1
ATOM 892 C C . GLU A 1 106 ? 16.687 -9.610 12.723 1.00 87.69 106 GLU A C 1
ATOM 894 O O . GLU A 1 106 ? 17.301 -10.663 12.573 1.00 87.69 106 GLU A O 1
ATOM 899 N N . ALA A 1 107 ? 15.838 -9.153 11.799 1.00 83.31 107 ALA A N 1
ATOM 900 C CA . ALA A 1 107 ? 15.499 -9.897 10.589 1.00 83.31 107 ALA A CA 1
ATOM 901 C C . ALA A 1 107 ? 16.469 -9.683 9.409 1.00 83.31 107 ALA A C 1
ATOM 903 O O . ALA A 1 107 ? 16.359 -10.411 8.428 1.00 83.31 107 ALA A O 1
ATOM 904 N N . GLY A 1 108 ? 17.412 -8.733 9.488 1.00 80.19 108 GLY A N 1
ATOM 905 C CA . GLY A 1 108 ? 18.432 -8.527 8.445 1.00 80.19 108 GLY A CA 1
ATOM 906 C C . GLY A 1 108 ? 17.852 -8.153 7.075 1.00 80.19 108 GLY A C 1
ATOM 907 O O . GLY A 1 108 ? 18.339 -8.609 6.046 1.00 80.19 108 GLY A O 1
ATOM 908 N N . VAL A 1 109 ? 16.771 -7.376 7.074 1.00 77.62 109 VAL A N 1
ATOM 909 C CA . VAL A 1 109 ? 15.945 -7.104 5.889 1.00 77.62 109 VAL A CA 1
ATOM 910 C C . VAL A 1 109 ? 16.624 -6.104 4.944 1.00 77.62 109 VAL A C 1
ATOM 912 O O . VAL A 1 109 ? 17.308 -5.189 5.405 1.00 77.62 109 VAL A O 1
ATOM 915 N N . ALA A 1 110 ? 16.416 -6.260 3.631 1.00 76.00 110 ALA A N 1
ATOM 916 C CA . ALA A 1 110 ? 16.957 -5.369 2.602 1.00 76.00 110 ALA A CA 1
ATOM 917 C C . ALA A 1 110 ? 16.581 -3.891 2.840 1.00 76.00 110 ALA A C 1
ATOM 919 O O . ALA A 1 110 ? 15.501 -3.586 3.352 1.00 76.00 110 ALA A O 1
ATOM 920 N N . GLU A 1 111 ? 17.451 -2.959 2.430 1.00 76.44 111 GLU A N 1
ATOM 921 C CA . GLU A 1 111 ? 17.288 -1.521 2.710 1.00 76.44 111 GLU A CA 1
ATOM 922 C C . GLU A 1 111 ? 15.979 -0.933 2.163 1.00 76.44 111 GLU A C 1
ATOM 924 O O . GLU A 1 111 ? 15.343 -0.115 2.827 1.00 76.44 111 GLU A O 1
ATOM 929 N N . GLU A 1 112 ? 15.538 -1.360 0.980 1.00 69.81 112 GLU A N 1
ATOM 930 C CA . GLU A 1 112 ? 14.319 -0.844 0.348 1.00 69.81 112 GLU A CA 1
ATOM 931 C C . GLU A 1 112 ? 13.042 -1.339 1.045 1.00 69.81 112 GLU A C 1
ATOM 933 O O . GLU A 1 112 ? 12.082 -0.590 1.242 1.00 69.81 112 GLU A O 1
ATOM 938 N N . GLN A 1 113 ? 13.052 -2.584 1.510 1.00 78.50 113 GLN A N 1
ATOM 939 C CA . GLN A 1 113 ? 11.968 -3.151 2.306 1.00 78.50 113 GLN A CA 1
ATOM 940 C C . GLN A 1 113 ? 11.939 -2.536 3.715 1.00 78.50 113 GLN A C 1
ATOM 942 O O . GLN A 1 113 ? 10.875 -2.182 4.229 1.00 78.50 113 GLN A O 1
ATOM 947 N N . LEU A 1 114 ? 13.114 -2.288 4.303 1.00 74.12 114 LEU A N 1
ATOM 948 C CA . LEU A 1 114 ? 13.259 -1.512 5.533 1.00 74.12 114 LEU A CA 1
ATOM 949 C C . LEU A 1 114 ? 12.715 -0.085 5.377 1.00 74.12 114 LEU A C 1
ATOM 951 O O . LEU A 1 114 ? 12.090 0.447 6.300 1.00 74.12 114 LEU A O 1
ATOM 955 N N . ALA A 1 115 ? 12.941 0.541 4.221 1.00 72.75 115 ALA A N 1
ATOM 956 C CA . ALA A 1 115 ? 12.407 1.859 3.911 1.00 72.75 115 ALA A CA 1
ATOM 957 C C . ALA A 1 115 ? 10.871 1.840 3.845 1.00 72.75 115 ALA A C 1
ATOM 959 O O . ALA A 1 115 ? 10.241 2.713 4.441 1.00 72.75 115 ALA A O 1
ATOM 960 N N . CYS A 1 116 ? 10.262 0.818 3.232 1.00 76.06 116 CYS A N 1
ATOM 961 C CA . CYS A 1 116 ? 8.801 0.653 3.192 1.00 76.06 116 CYS A CA 1
ATOM 962 C C . CYS A 1 116 ? 8.185 0.516 4.594 1.00 76.06 116 CYS A C 1
ATOM 964 O O . CYS A 1 116 ? 7.127 1.078 4.863 1.00 76.06 116 CYS A O 1
ATOM 966 N N . ALA A 1 117 ? 8.875 -0.154 5.521 1.00 69.44 117 ALA A N 1
ATOM 967 C CA . ALA A 1 117 ? 8.436 -0.272 6.913 1.00 69.44 117 ALA A CA 1
ATOM 968 C C . ALA A 1 117 ? 8.555 1.041 7.721 1.00 69.44 117 ALA A C 1
ATOM 970 O O . ALA A 1 117 ? 7.958 1.170 8.790 1.00 69.44 117 ALA A O 1
ATOM 971 N N . ARG A 1 118 ? 9.347 2.012 7.246 1.00 61.91 118 ARG A N 1
ATOM 972 C CA . ARG A 1 118 ? 9.630 3.287 7.933 1.00 61.91 118 ARG A CA 1
ATOM 973 C C . ARG A 1 118 ? 8.890 4.488 7.350 1.00 61.91 118 ARG A C 1
ATOM 975 O O . ARG A 1 118 ? 8.854 5.537 7.992 1.00 61.91 118 ARG A O 1
ATOM 982 N N . TYR A 1 119 ? 8.367 4.377 6.135 1.00 62.16 119 TYR A N 1
ATOM 983 C CA . TYR A 1 119 ? 7.851 5.513 5.386 1.00 62.16 119 TYR A CA 1
ATOM 984 C C . TYR A 1 119 ? 6.336 5.624 5.513 1.00 62.16 119 TYR A C 1
ATOM 986 O O . TYR A 1 119 ? 5.641 4.656 5.255 1.00 62.16 119 TYR A O 1
ATOM 994 N N . LEU A 1 120 ? 5.836 6.819 5.846 1.00 56.97 120 LEU A N 1
ATOM 995 C CA . LEU A 1 120 ? 4.500 7.291 5.464 1.00 56.97 120 LEU A CA 1
ATOM 996 C C . LEU A 1 120 ? 4.433 8.837 5.460 1.00 56.97 120 LEU A C 1
ATOM 998 O O . LEU A 1 120 ? 4.089 9.456 6.467 1.00 56.97 120 LEU A O 1
ATOM 1002 N N . PRO A 1 121 ? 4.699 9.491 4.318 1.00 45.25 121 PRO A N 1
ATOM 1003 C CA . PRO A 1 121 ? 4.204 10.836 4.021 1.00 45.25 121 PRO A CA 1
ATOM 1004 C C . PRO A 1 121 ? 3.476 10.891 2.668 1.00 45.25 121 PRO A C 1
ATOM 1006 O O . PRO A 1 121 ? 3.683 10.059 1.788 1.00 45.25 121 PRO A O 1
ATOM 1009 N N . GLY A 1 122 ? 2.579 11.871 2.508 1.00 43.22 122 GLY A N 1
ATOM 1010 C CA . GL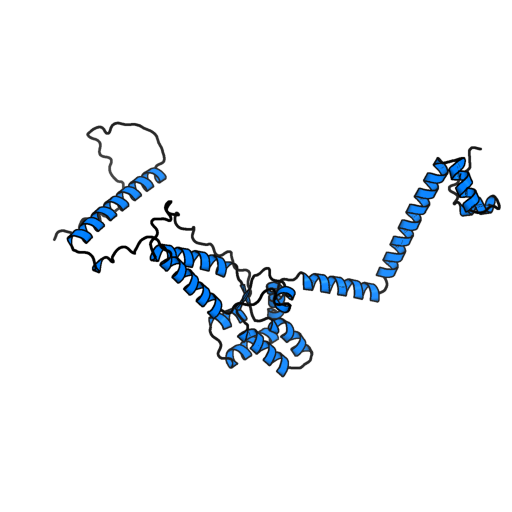Y A 1 122 ? 1.969 12.190 1.217 1.00 43.22 122 GLY A CA 1
ATOM 1011 C C . GLY A 1 122 ? 3.075 12.557 0.244 1.00 43.22 122 GLY A C 1
ATOM 1012 O O . GLY A 1 122 ? 3.723 13.585 0.424 1.00 43.22 122 GLY A O 1
ATOM 1013 N N . ALA A 1 123 ? 3.338 11.682 -0.725 1.00 37.72 123 ALA A N 1
ATOM 1014 C CA . ALA A 1 123 ? 4.327 11.956 -1.745 1.00 37.72 123 ALA A CA 1
ATOM 1015 C C . ALA A 1 123 ? 3.922 13.261 -2.436 1.00 37.72 123 ALA A C 1
ATOM 1017 O O . ALA A 1 123 ? 2.802 13.381 -2.940 1.00 37.72 123 ALA A O 1
ATOM 1018 N N . ALA A 1 124 ? 4.819 14.252 -2.425 1.00 37.38 124 ALA A N 1
ATOM 1019 C CA . ALA A 1 124 ? 4.717 15.336 -3.384 1.00 37.38 124 ALA A CA 1
ATOM 1020 C C . ALA A 1 124 ? 4.615 14.665 -4.751 1.00 37.38 124 ALA A C 1
ATOM 1022 O O . ALA A 1 124 ? 5.414 13.770 -5.042 1.00 37.38 124 ALA A O 1
ATOM 1023 N N . SER A 1 125 ? 3.596 15.046 -5.522 1.00 35.44 125 SER A N 1
ATOM 1024 C CA . SER A 1 125 ? 3.400 14.596 -6.894 1.00 35.44 125 SER A CA 1
ATOM 1025 C C . SER A 1 125 ? 4.762 14.501 -7.561 1.00 35.44 125 SER A C 1
ATOM 1027 O O . SER A 1 125 ? 5.449 15.519 -7.685 1.00 35.44 125 SER A O 1
ATOM 1029 N N . VAL A 1 126 ? 5.183 13.283 -7.908 1.00 39.22 126 VAL A N 1
ATOM 1030 C CA . VAL A 1 126 ? 6.409 13.090 -8.671 1.00 39.22 126 VAL A CA 1
ATOM 1031 C C . VAL A 1 126 ? 6.200 13.907 -9.935 1.00 39.22 126 VAL A C 1
ATOM 1033 O O . VAL A 1 126 ? 5.345 13.579 -10.755 1.00 39.22 126 VAL A O 1
ATOM 1036 N N . HIS A 1 127 ? 6.902 15.033 -10.057 1.00 34.97 127 HIS A N 1
ATOM 1037 C CA . HIS A 1 127 ? 6.887 15.807 -11.284 1.00 34.97 127 HIS A CA 1
ATOM 1038 C C . HIS A 1 127 ? 7.591 14.951 -12.322 1.00 34.97 127 HIS A C 1
ATOM 1040 O O . HIS A 1 127 ? 8.819 14.910 -12.407 1.00 34.97 127 HIS A O 1
ATOM 1046 N N . HIS A 1 128 ? 6.786 14.184 -13.050 1.00 39.81 128 HIS A N 1
ATOM 1047 C CA . HIS A 1 128 ? 7.268 13.348 -14.121 1.00 39.81 128 HIS A CA 1
ATOM 1048 C C . HIS A 1 128 ? 7.923 14.269 -15.154 1.00 39.81 128 HIS A C 1
ATOM 1050 O O . HIS A 1 128 ? 7.293 15.251 -15.567 1.00 39.81 128 HIS A O 1
ATOM 1056 N N . PRO A 1 129 ? 9.171 13.998 -15.580 1.00 40.41 129 PRO A N 1
ATOM 1057 C CA . PRO A 1 129 ? 9.693 14.666 -16.757 1.00 40.41 129 PRO A CA 1
ATOM 1058 C C . PRO A 1 129 ? 8.686 14.437 -17.888 1.00 40.41 129 PRO A C 1
ATOM 1060 O O . PRO A 1 129 ? 8.167 13.328 -18.051 1.00 40.41 129 PRO A O 1
ATOM 1063 N N . CYS A 1 130 ? 8.348 15.516 -18.596 1.00 38.03 130 CYS A N 1
ATOM 1064 C CA . CYS A 1 130 ? 7.419 15.476 -19.718 1.00 38.03 130 CYS A CA 1
ATOM 1065 C C . CYS A 1 130 ? 7.852 14.333 -20.651 1.00 38.03 130 CYS A C 1
ATOM 1067 O O . CYS A 1 130 ? 9.053 14.257 -20.945 1.00 38.03 130 CYS A O 1
ATOM 1069 N N . PRO A 1 131 ? 6.947 13.427 -21.075 1.00 46.25 131 PRO A N 1
ATOM 1070 C CA . PRO A 1 131 ? 7.315 12.383 -22.017 1.00 46.25 131 PRO A CA 1
ATOM 1071 C C . PRO A 1 131 ? 7.989 13.068 -23.206 1.00 46.25 131 PRO A C 1
ATOM 1073 O O . PRO A 1 131 ? 7.430 13.997 -23.796 1.00 46.25 131 PRO A O 1
ATOM 1076 N N . GLY A 1 132 ? 9.236 12.683 -23.497 1.00 46.03 132 GLY A N 1
ATOM 1077 C CA . GLY A 1 132 ? 9.951 13.219 -24.652 1.00 46.03 132 GLY A CA 1
ATOM 1078 C C . GLY A 1 132 ? 9.055 13.095 -25.884 1.00 46.03 132 GLY A C 1
ATOM 1079 O O . GLY A 1 132 ? 8.298 12.127 -25.974 1.00 46.03 132 GLY A O 1
ATOM 1080 N N . ARG A 1 133 ? 9.090 14.088 -26.791 1.00 47.19 133 ARG A N 1
ATOM 1081 C CA . ARG A 1 133 ?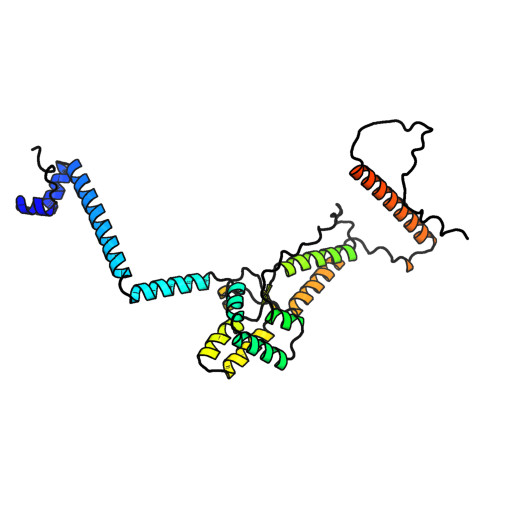 8.217 14.138 -27.979 1.00 47.19 133 ARG A CA 1
ATOM 1082 C C . ARG A 1 133 ? 8.065 12.739 -28.573 1.00 47.19 133 ARG A C 1
ATOM 1084 O O . ARG A 1 133 ? 9.047 12.160 -29.042 1.00 47.19 133 ARG A O 1
ATOM 1091 N N . ALA A 1 134 ? 6.844 12.209 -28.540 1.00 48.53 134 ALA A N 1
ATOM 1092 C CA . ALA A 1 134 ? 6.529 10.968 -29.220 1.00 48.53 134 ALA A CA 1
ATOM 1093 C C . ALA A 1 134 ? 6.928 11.146 -30.690 1.00 48.53 134 ALA A C 1
ATOM 1095 O O . ALA A 1 134 ? 6.411 12.027 -31.374 1.00 48.53 134 ALA A O 1
ATOM 1096 N N . ARG A 1 135 ? 7.892 10.357 -31.176 1.00 50.78 135 ARG A N 1
ATOM 1097 C CA . ARG A 1 135 ? 8.061 10.208 -32.621 1.00 50.78 135 ARG A CA 1
ATOM 1098 C C . ARG A 1 135 ? 6.743 9.681 -33.181 1.00 50.78 135 ARG A C 1
ATOM 1100 O O . ARG A 1 135 ? 6.198 8.724 -32.637 1.00 50.78 135 ARG A O 1
ATOM 1107 N N . GLU A 1 136 ? 6.272 10.308 -34.253 1.00 49.94 136 GLU A N 1
ATOM 1108 C CA . GLU A 1 136 ? 4.988 10.017 -34.905 1.00 49.94 136 GLU A CA 1
ATOM 1109 C C . GLU A 1 136 ? 4.895 8.581 -35.454 1.00 49.94 136 GLU A C 1
ATOM 1111 O O . GLU A 1 136 ? 3.797 8.089 -35.684 1.00 49.94 136 GLU A O 1
ATOM 1116 N N . ALA A 1 137 ? 6.023 7.875 -35.606 1.00 60.25 137 ALA A N 1
ATOM 1117 C CA . ALA A 1 137 ? 6.068 6.513 -36.129 1.00 60.25 137 ALA A CA 1
ATOM 1118 C C . ALA A 1 137 ? 6.558 5.511 -35.069 1.00 60.25 137 ALA A C 1
ATOM 1120 O O . ALA A 1 137 ? 7.762 5.377 -34.839 1.00 60.25 137 ALA A O 1
ATOM 1121 N N . ALA A 1 138 ? 5.629 4.766 -34.457 1.00 61.41 138 ALA A N 1
ATOM 1122 C CA . ALA A 1 138 ? 5.944 3.603 -33.615 1.00 61.41 138 ALA A CA 1
ATOM 1123 C C . ALA A 1 138 ? 6.744 2.527 -34.382 1.00 61.41 138 ALA A C 1
ATOM 1125 O O . ALA A 1 138 ? 7.541 1.803 -33.793 1.00 61.41 138 ALA A O 1
ATOM 1126 N N . GLU A 1 139 ? 6.590 2.496 -35.707 1.00 66.38 139 GLU A N 1
ATOM 1127 C CA . GLU A 1 139 ? 7.269 1.594 -36.644 1.00 66.38 139 GLU A CA 1
ATOM 1128 C C . GLU A 1 139 ? 8.789 1.810 -36.739 1.00 66.38 139 GLU A C 1
ATOM 1130 O O . GLU A 1 139 ? 9.492 0.948 -37.252 1.00 66.38 139 GLU A O 1
ATOM 1135 N N . ALA A 1 140 ? 9.313 2.939 -36.249 1.00 73.50 140 ALA A N 1
ATOM 1136 C CA . ALA A 1 140 ? 10.738 3.277 -36.312 1.00 73.50 140 ALA A CA 1
ATOM 1137 C C . ALA A 1 140 ? 11.473 3.129 -34.965 1.00 73.50 140 ALA A C 1
ATOM 1139 O O . ALA A 1 140 ? 12.591 3.628 -34.819 1.00 73.50 140 ALA A O 1
ATOM 1140 N N . MET A 1 141 ? 10.831 2.515 -33.968 1.00 80.00 141 MET A N 1
ATOM 1141 C CA . MET A 1 141 ? 11.343 2.451 -32.599 1.00 80.00 141 MET A CA 1
ATOM 1142 C C . MET A 1 141 ? 12.441 1.397 -32.444 1.00 80.00 141 MET A C 1
ATOM 1144 O O . MET A 1 141 ? 12.286 0.260 -32.890 1.00 80.00 141 MET A O 1
ATOM 1148 N N . THR A 1 142 ? 13.533 1.773 -31.776 1.00 85.81 142 THR A N 1
ATOM 1149 C CA . THR A 1 142 ? 14.639 0.859 -31.447 1.00 85.81 142 THR A CA 1
ATOM 1150 C C . THR A 1 142 ? 14.450 0.213 -30.065 1.00 85.81 142 THR A C 1
ATOM 1152 O O . THR A 1 142 ? 13.739 0.773 -29.224 1.00 85.81 142 THR A O 1
ATOM 1155 N N . PRO A 1 143 ? 15.108 -0.928 -29.776 1.00 84.56 143 PRO A N 1
ATOM 1156 C CA . PRO A 1 143 ? 15.074 -1.567 -28.463 1.00 84.56 143 PRO A CA 1
ATOM 1157 C C . PRO A 1 143 ? 15.409 -0.623 -27.302 1.00 84.56 143 PRO A C 1
ATOM 1159 O O . PRO A 1 143 ? 14.642 -0.560 -26.342 1.00 84.56 143 PRO A O 1
ATOM 1162 N N . SER A 1 144 ? 16.493 0.160 -27.382 1.00 82.38 144 SER A N 1
ATOM 1163 C CA . SER A 1 144 ? 16.829 1.163 -26.357 1.00 82.38 144 SER A CA 1
ATOM 1164 C C . SER A 1 144 ? 15.716 2.188 -26.129 1.00 82.38 144 SER A C 1
ATOM 1166 O O . SER A 1 144 ? 15.393 2.499 -24.982 1.00 82.38 144 SER A O 1
ATOM 1168 N N . GLU A 1 145 ? 15.099 2.704 -27.197 1.00 81.12 145 GLU A N 1
ATOM 1169 C CA . GLU A 1 145 ? 13.996 3.668 -27.086 1.00 81.12 145 GLU A CA 1
ATOM 1170 C C . GLU A 1 145 ? 12.750 3.027 -26.455 1.00 81.12 145 GLU A C 1
ATOM 1172 O O . GLU A 1 145 ? 12.131 3.624 -25.570 1.00 81.12 145 GLU A O 1
ATOM 1177 N N . ALA A 1 146 ? 12.406 1.803 -26.867 1.00 81.25 146 ALA A N 1
ATOM 1178 C CA . ALA A 1 146 ? 11.288 1.041 -26.317 1.00 81.25 146 ALA A CA 1
ATOM 1179 C C . ALA A 1 146 ? 11.501 0.712 -24.831 1.00 81.25 146 ALA A C 1
ATOM 1181 O O . ALA A 1 146 ? 10.612 0.932 -24.009 1.00 81.25 146 ALA A O 1
ATOM 1182 N N . GLY A 1 147 ? 12.710 0.278 -24.464 1.00 84.38 147 GLY A N 1
ATOM 1183 C CA . GLY A 1 147 ? 13.099 0.043 -23.076 1.00 84.38 147 GLY A CA 1
ATOM 1184 C C . GLY A 1 147 ? 13.023 1.314 -22.228 1.00 84.38 147 GLY A C 1
ATOM 1185 O O . GLY A 1 147 ? 12.479 1.281 -21.130 1.00 84.38 147 GLY A O 1
ATOM 1186 N N . GLY A 1 148 ? 13.485 2.453 -22.754 1.00 82.19 148 GLY A N 1
ATOM 1187 C CA . GLY A 1 148 ? 13.379 3.745 -22.070 1.00 82.19 148 GLY A CA 1
ATOM 1188 C C . GLY A 1 148 ? 11.931 4.196 -21.832 1.00 82.19 148 GLY A C 1
ATOM 1189 O O . GLY A 1 148 ? 11.631 4.770 -20.783 1.00 82.19 148 GLY A O 1
ATOM 1190 N N . ARG A 1 149 ? 11.011 3.906 -22.767 1.00 80.94 149 ARG A N 1
ATOM 1191 C CA . ARG A 1 149 ? 9.567 4.145 -22.580 1.00 80.94 149 ARG A CA 1
ATOM 1192 C C . ARG A 1 149 ? 8.966 3.217 -21.529 1.00 80.94 149 ARG A C 1
ATOM 1194 O O . ARG A 1 149 ? 8.272 3.703 -20.644 1.00 80.94 149 ARG A O 1
ATOM 1201 N N . ALA A 1 150 ? 9.287 1.927 -21.569 1.00 82.12 150 ALA A N 1
ATOM 1202 C CA . ALA A 1 150 ? 8.838 0.975 -20.555 1.00 82.12 150 ALA A CA 1
ATOM 1203 C C . ALA A 1 150 ? 9.350 1.344 -19.151 1.00 82.12 150 ALA A C 1
ATOM 1205 O O . ALA A 1 150 ? 8.599 1.278 -18.183 1.00 82.12 150 ALA A O 1
ATOM 1206 N N . GLU A 1 151 ? 10.591 1.828 -19.026 1.00 83.00 151 GLU A N 1
ATOM 1207 C CA . GLU A 1 151 ? 11.105 2.370 -17.761 1.00 83.00 151 GLU A CA 1
ATOM 1208 C C . GLU A 1 151 ? 10.349 3.618 -17.295 1.00 83.00 151 GLU A C 1
ATOM 1210 O O . GLU A 1 151 ? 10.215 3.863 -16.094 1.00 83.00 151 GLU A O 1
ATOM 1215 N N . TYR A 1 152 ? 9.903 4.461 -18.225 1.00 79.00 152 TYR A N 1
ATOM 1216 C CA . TYR A 1 152 ? 9.081 5.619 -17.897 1.00 79.00 152 TYR A CA 1
ATOM 1217 C C . TYR A 1 152 ? 7.692 5.192 -17.409 1.00 79.00 152 TYR A C 1
ATOM 1219 O O . TYR A 1 152 ? 7.260 5.644 -16.352 1.00 79.00 152 TYR A O 1
ATOM 1227 N N . GLU A 1 153 ? 7.028 4.279 -18.115 1.00 78.25 153 GLU A N 1
ATOM 1228 C CA . GLU A 1 153 ? 5.725 3.732 -17.720 1.00 78.25 153 GLU A CA 1
ATOM 1229 C C . GLU A 1 153 ? 5.793 3.015 -16.372 1.00 78.25 153 GLU A C 1
ATOM 1231 O O . GLU A 1 153 ? 4.970 3.267 -15.492 1.00 78.25 153 GLU A O 1
ATOM 1236 N N . PHE A 1 154 ? 6.826 2.202 -16.148 1.00 82.56 154 PHE A N 1
ATOM 1237 C CA . PHE A 1 154 ? 7.064 1.579 -14.852 1.00 82.56 154 PHE A CA 1
ATOM 1238 C C . PHE A 1 154 ? 7.234 2.622 -13.739 1.00 82.56 154 PHE A C 1
ATOM 1240 O O . PHE A 1 154 ? 6.675 2.467 -12.655 1.00 82.56 154 PHE A O 1
ATOM 1247 N N . ARG A 1 155 ? 7.949 3.726 -13.999 1.00 79.88 155 ARG A N 1
ATOM 1248 C CA . ARG A 1 155 ? 8.058 4.838 -13.041 1.00 79.88 155 ARG A CA 1
ATOM 1249 C C . ARG A 1 155 ? 6.709 5.496 -12.746 1.00 79.88 155 ARG A C 1
ATOM 1251 O O . ARG A 1 155 ? 6.513 5.919 -11.610 1.00 79.88 155 ARG A O 1
ATOM 1258 N N . LEU A 1 156 ? 5.790 5.573 -13.713 1.00 74.50 156 LEU A N 1
ATOM 1259 C CA . LEU A 1 156 ? 4.418 6.042 -13.466 1.00 74.50 156 LEU A CA 1
ATOM 1260 C C . LEU A 1 156 ? 3.668 5.076 -12.542 1.00 74.50 156 LEU A C 1
ATOM 1262 O O . LEU A 1 156 ? 3.090 5.511 -11.550 1.00 74.50 156 LEU A O 1
ATOM 1266 N N . ILE A 1 157 ? 3.734 3.772 -12.831 1.00 77.38 157 ILE A N 1
ATOM 1267 C CA . ILE A 1 157 ? 3.093 2.721 -12.027 1.00 77.38 157 ILE A CA 1
ATOM 1268 C C . ILE A 1 157 ? 3.640 2.730 -10.595 1.00 77.38 157 ILE A C 1
ATOM 1270 O O . ILE A 1 157 ? 2.878 2.773 -9.634 1.00 77.38 157 ILE A O 1
ATOM 1274 N N . ARG A 1 158 ? 4.964 2.764 -10.432 1.00 76.75 158 ARG A N 1
ATOM 1275 C CA . ARG A 1 158 ? 5.609 2.848 -9.117 1.00 76.75 158 ARG A CA 1
ATOM 1276 C C . ARG A 1 158 ? 5.278 4.162 -8.404 1.00 76.75 158 ARG A C 1
ATOM 1278 O O . ARG A 1 158 ? 5.079 4.162 -7.195 1.00 76.75 158 ARG A O 1
ATOM 1285 N N . GLY A 1 159 ? 5.199 5.272 -9.141 1.00 71.12 159 GLY A N 1
ATOM 1286 C CA . GLY A 1 159 ? 4.933 6.608 -8.603 1.00 71.12 159 GLY A CA 1
ATOM 1287 C C . GLY A 1 159 ? 3.539 6.790 -7.999 1.00 71.12 159 GLY A C 1
ATOM 1288 O O . GLY A 1 159 ? 3.360 7.683 -7.174 1.00 71.12 159 GLY A O 1
ATOM 1289 N N . VAL A 1 160 ? 2.566 5.950 -8.368 1.00 74.69 160 VAL A N 1
ATOM 1290 C CA . VAL A 1 160 ? 1.216 5.968 -7.776 1.00 74.69 160 VAL A CA 1
ATOM 1291 C C . VAL A 1 160 ? 1.071 5.053 -6.558 1.00 74.69 160 VAL A C 1
ATOM 1293 O O . VAL A 1 160 ? 0.048 5.111 -5.881 1.00 74.69 160 VAL A O 1
ATOM 1296 N N . MET A 1 161 ? 2.068 4.217 -6.258 1.00 82.62 161 MET A N 1
ATOM 1297 C CA . MET A 1 161 ? 2.048 3.310 -5.110 1.00 82.62 161 MET A CA 1
ATOM 1298 C C . MET A 1 161 ? 2.717 3.937 -3.884 1.00 82.62 161 MET A C 1
ATOM 1300 O O . MET A 1 161 ? 3.571 4.817 -3.989 1.00 82.62 161 MET A O 1
ATOM 1304 N N . VAL A 1 162 ? 2.351 3.454 -2.697 1.00 83.44 162 VAL A N 1
ATOM 1305 C CA . VAL A 1 162 ? 2.903 3.922 -1.420 1.00 83.44 162 VAL A CA 1
ATOM 1306 C C . VAL A 1 162 ? 3.601 2.770 -0.710 1.00 83.44 162 VAL A C 1
ATOM 1308 O O . VAL A 1 162 ? 3.028 1.691 -0.573 1.00 83.44 162 VAL A O 1
ATOM 1311 N N . GLY A 1 163 ? 4.833 3.002 -0.257 1.00 85.88 163 GLY A N 1
ATOM 1312 C CA . GLY A 1 163 ? 5.551 2.071 0.612 1.00 85.88 163 GLY A CA 1
ATOM 1313 C C . GLY A 1 163 ? 4.929 2.053 2.008 1.00 85.88 163 GLY A C 1
ATOM 1314 O O . GLY A 1 163 ? 4.726 3.112 2.599 1.00 85.88 163 GLY A O 1
ATOM 1315 N N . VAL A 1 164 ? 4.605 0.865 2.507 1.00 88.56 164 VAL A N 1
ATOM 1316 C CA . VAL A 1 164 ? 3.948 0.638 3.798 1.00 88.56 164 VAL A CA 1
ATOM 1317 C C . VAL A 1 164 ? 4.498 -0.630 4.466 1.00 88.56 164 VAL A C 1
ATOM 1319 O O . VAL A 1 164 ? 4.911 -1.562 3.769 1.00 88.56 164 VAL A O 1
ATOM 1322 N N . PRO A 1 165 ? 4.474 -0.725 5.808 1.00 90.06 165 PRO A N 1
ATOM 1323 C CA . PRO A 1 165 ? 4.604 -1.997 6.507 1.00 90.06 165 PRO A CA 1
ATOM 1324 C C . PRO A 1 165 ? 3.510 -2.986 6.078 1.00 90.06 165 PRO A C 1
ATOM 1326 O O . PRO A 1 165 ? 2.444 -2.591 5.595 1.00 90.06 165 PRO A O 1
ATOM 1329 N N . GLY A 1 166 ? 3.751 -4.273 6.310 1.00 89.81 166 GLY A N 1
ATOM 1330 C CA . GLY A 1 166 ? 2.747 -5.320 6.150 1.00 89.81 166 GLY A CA 1
ATOM 1331 C C . GLY A 1 166 ? 1.574 -5.183 7.139 1.00 89.81 166 GLY A C 1
ATOM 1332 O O . GLY A 1 166 ? 1.725 -4.565 8.199 1.00 89.81 166 GLY A O 1
ATOM 1333 N N . PRO A 1 167 ? 0.412 -5.792 6.832 1.00 91.19 167 PRO A N 1
ATOM 1334 C CA . PRO A 1 167 ? -0.863 -5.566 7.531 1.00 91.19 167 PRO A CA 1
ATOM 1335 C C . PRO A 1 167 ? -0.846 -5.905 9.023 1.00 91.19 167 PRO A C 1
ATOM 1337 O O . PRO A 1 167 ? -1.607 -5.319 9.794 1.00 91.19 167 PRO A O 1
ATOM 1340 N N . ALA A 1 168 ? 0.070 -6.777 9.455 1.00 92.50 168 ALA A N 1
ATOM 1341 C CA . ALA A 1 168 ? 0.281 -7.109 10.862 1.00 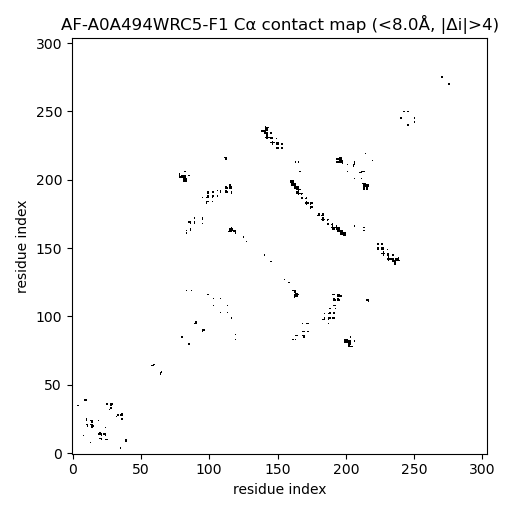92.50 168 ALA A CA 1
ATOM 1342 C C . ALA A 1 168 ? 0.576 -5.877 11.742 1.00 92.50 168 ALA A C 1
ATOM 1344 O O . ALA A 1 168 ? 0.307 -5.912 12.943 1.00 92.50 168 ALA A O 1
ATOM 1345 N N . VAL A 1 169 ? 1.053 -4.765 11.158 1.00 92.12 169 VAL A N 1
ATOM 1346 C CA . VAL A 1 169 ? 1.319 -3.509 11.879 1.00 92.12 169 VAL A CA 1
ATOM 1347 C C . VAL A 1 169 ? 0.096 -2.976 12.627 1.00 92.12 169 VAL A C 1
ATOM 1349 O O . VAL A 1 169 ? 0.236 -2.407 13.708 1.00 92.12 169 VAL A O 1
ATOM 1352 N N . LEU A 1 170 ? -1.107 -3.202 12.092 1.00 92.06 170 LEU A N 1
ATOM 1353 C CA . LEU A 1 170 ? -2.352 -2.709 12.683 1.00 92.06 170 LEU A CA 1
ATOM 1354 C C . LEU A 1 170 ? -2.738 -3.452 13.971 1.00 92.06 170 LEU A C 1
ATOM 1356 O O . LEU A 1 170 ? -3.529 -2.934 14.752 1.00 92.06 170 LEU A O 1
ATOM 1360 N N . LEU A 1 171 ? -2.161 -4.632 14.213 1.00 93.56 171 LEU A N 1
ATOM 1361 C CA . LEU A 1 171 ? -2.456 -5.480 15.372 1.00 93.56 171 LEU A CA 1
ATOM 1362 C C . LEU A 1 171 ? -1.437 -5.311 16.512 1.00 93.56 171 LEU A C 1
ATOM 1364 O O . LEU A 1 171 ? -1.650 -5.816 17.613 1.00 93.56 171 LEU A O 1
ATOM 1368 N N . ILE A 1 172 ? -0.329 -4.597 16.276 1.00 93.44 172 ILE A N 1
ATOM 1369 C CA . ILE A 1 172 ? 0.759 -4.454 17.258 1.00 93.44 172 ILE A CA 1
ATOM 1370 C C . ILE A 1 172 ? 0.271 -3.732 18.518 1.00 93.44 172 ILE A C 1
ATOM 1372 O O . ILE A 1 172 ? 0.577 -4.171 19.626 1.00 93.44 172 ILE A O 1
ATOM 1376 N N . ARG A 1 173 ? -0.509 -2.651 18.367 1.00 92.94 173 ARG A N 1
ATOM 1377 C CA . ARG A 1 173 ? -1.014 -1.878 19.514 1.00 92.94 173 ARG A CA 1
ATOM 1378 C C . ARG A 1 173 ? -1.933 -2.715 20.401 1.00 92.94 173 ARG A C 1
ATOM 1380 O O . ARG A 1 173 ? -1.789 -2.672 21.615 1.00 92.94 173 ARG A O 1
ATOM 1387 N N . GLU A 1 174 ? -2.819 -3.513 19.808 1.00 91.94 174 GLU A N 1
ATOM 1388 C CA . GLU A 1 174 ? -3.720 -4.388 20.569 1.00 91.94 174 GLU A CA 1
ATOM 1389 C C . GLU A 1 174 ? -2.939 -5.434 21.381 1.00 91.94 174 GLU A C 1
ATOM 1391 O O . GLU A 1 174 ? -3.269 -5.693 22.538 1.00 91.94 174 GLU A O 1
ATOM 1396 N N . ALA A 1 175 ? -1.860 -5.987 20.814 1.00 94.06 175 ALA A N 1
ATOM 1397 C CA . ALA A 1 175 ? -0.977 -6.910 21.527 1.00 94.06 175 ALA A CA 1
ATOM 1398 C C . ALA A 1 175 ? -0.212 -6.226 22.677 1.00 94.06 175 ALA A C 1
ATOM 1400 O O . ALA A 1 175 ? -0.086 -6.800 23.760 1.00 94.06 175 ALA A O 1
ATOM 1401 N N . LEU A 1 176 ? 0.256 -4.989 22.467 1.00 92.75 176 LEU A N 1
ATOM 1402 C CA . LEU A 1 176 ? 0.890 -4.174 23.509 1.00 92.75 176 LEU A CA 1
ATOM 1403 C C . LEU A 1 176 ? -0.076 -3.845 24.654 1.00 92.75 176 LEU A C 1
ATOM 1405 O O . LEU A 1 176 ? 0.286 -4.005 25.818 1.00 92.75 176 LEU A O 1
ATOM 1409 N N . ASP A 1 177 ? -1.308 -3.443 24.337 1.00 93.31 177 ASP A N 1
ATOM 1410 C CA . ASP A 1 177 ? -2.344 -3.126 25.328 1.00 93.31 177 ASP A CA 1
ATOM 1411 C C . ASP A 1 177 ? -2.736 -4.356 26.166 1.00 93.31 177 ASP A C 1
ATOM 1413 O O . ASP A 1 177 ? -3.059 -4.230 27.348 1.00 93.31 177 ASP A O 1
ATOM 1417 N N . ALA A 1 178 ? -2.664 -5.554 25.579 1.00 93.62 178 ALA A N 1
ATOM 1418 C CA . ALA A 1 178 ? -2.863 -6.823 26.278 1.00 93.62 178 ALA A CA 1
ATOM 1419 C C . ALA A 1 178 ? -1.651 -7.260 27.129 1.00 93.62 178 ALA A C 1
ATOM 1421 O O . ALA A 1 178 ? -1.739 -8.254 27.851 1.00 93.62 178 ALA A O 1
ATOM 1422 N N . GLY A 1 179 ? -0.522 -6.547 27.051 1.00 92.75 179 GLY A N 1
ATOM 1423 C CA . GLY A 1 179 ? 0.726 -6.905 27.725 1.00 92.75 179 GLY A CA 1
ATOM 1424 C C . GLY A 1 179 ? 1.470 -8.089 27.093 1.00 92.75 179 GLY A C 1
ATOM 1425 O O . GLY A 1 179 ? 2.417 -8.599 27.692 1.00 92.75 179 GLY A O 1
ATOM 1426 N N . ASP A 1 180 ? 1.081 -8.531 25.892 1.00 95.31 180 ASP A N 1
ATOM 1427 C CA . ASP A 1 180 ? 1.723 -9.645 25.187 1.00 95.31 180 ASP A CA 1
ATOM 1428 C C . ASP A 1 180 ? 2.842 -9.140 24.264 1.00 95.31 180 ASP A C 1
ATOM 1430 O O . ASP A 1 180 ? 2.698 -8.979 23.047 1.00 95.31 180 ASP A O 1
ATOM 1434 N N . LEU A 1 181 ? 4.006 -8.893 24.869 1.00 94.81 181 LEU A N 1
ATOM 1435 C CA . LEU A 1 181 ? 5.187 -8.411 24.152 1.00 94.81 181 LEU A CA 1
ATOM 1436 C C . LEU A 1 181 ? 5.711 -9.427 23.120 1.00 94.81 181 LEU A C 1
ATOM 1438 O O . LEU A 1 181 ? 6.270 -9.030 22.096 1.00 94.81 181 LEU A O 1
ATOM 1442 N N . CYS A 1 182 ? 5.541 -10.729 23.370 1.00 94.31 182 CYS A N 1
ATOM 1443 C CA . CYS A 1 182 ? 5.994 -11.774 22.449 1.00 94.31 182 CYS A CA 1
ATOM 1444 C C . CYS A 1 182 ? 5.171 -11.748 21.159 1.00 94.31 182 CYS A C 1
ATOM 1446 O O . CYS A 1 182 ? 5.736 -11.774 20.061 1.00 94.31 182 CYS A O 1
ATOM 1448 N N . LEU A 1 183 ? 3.847 -11.642 21.286 1.00 95.88 183 LEU A N 1
ATOM 1449 C CA . LEU A 1 183 ? 2.952 -11.466 20.150 1.00 95.88 183 LEU A CA 1
ATOM 1450 C C . LEU A 1 183 ? 3.249 -10.163 19.402 1.00 95.88 183 LEU A C 1
ATOM 1452 O O . LEU A 1 183 ? 3.366 -10.190 18.177 1.00 95.88 183 LEU A O 1
ATOM 1456 N N . ALA A 1 184 ? 3.430 -9.050 20.119 1.00 95.00 184 ALA A N 1
ATOM 1457 C CA . ALA A 1 184 ? 3.732 -7.754 19.512 1.00 95.00 184 ALA A CA 1
ATOM 1458 C C . ALA A 1 184 ? 5.035 -7.784 18.689 1.00 95.00 184 ALA A C 1
ATOM 1460 O O . ALA A 1 184 ? 5.071 -7.279 17.567 1.00 95.00 184 ALA A O 1
ATOM 1461 N N . LEU A 1 185 ? 6.090 -8.436 19.196 1.00 94.31 185 LEU A N 1
ATOM 1462 C CA . LEU A 1 185 ? 7.348 -8.633 18.464 1.00 94.31 185 LEU A CA 1
ATOM 1463 C C . LEU A 1 185 ? 7.175 -9.518 17.224 1.00 94.31 185 LEU A C 1
ATOM 1465 O O . LEU A 1 185 ? 7.739 -9.211 16.171 1.00 94.31 185 LEU A O 1
ATOM 1469 N N . ARG A 1 186 ? 6.390 -10.599 17.319 1.00 95.56 186 ARG A N 1
ATOM 1470 C CA . ARG A 1 186 ? 6.096 -11.466 16.168 1.00 95.56 186 ARG A CA 1
ATOM 1471 C C . ARG A 1 186 ? 5.361 -10.697 15.071 1.00 95.56 186 ARG A C 1
ATOM 1473 O O . ARG A 1 186 ? 5.793 -10.733 13.923 1.00 95.56 186 ARG A O 1
ATOM 1480 N N . LEU A 1 187 ? 4.319 -9.951 15.439 1.00 96.06 187 LEU A N 1
ATOM 1481 C CA . LEU A 1 187 ? 3.560 -9.100 14.519 1.00 96.06 187 LEU A CA 1
ATOM 1482 C C . LEU A 1 187 ? 4.439 -8.008 13.900 1.00 96.06 187 LEU A C 1
ATOM 1484 O O . LEU A 1 187 ? 4.340 -7.746 12.705 1.00 96.06 187 LEU A O 1
ATOM 1488 N N . ALA A 1 188 ? 5.346 -7.407 14.675 1.00 92.81 188 ALA A N 1
ATOM 1489 C CA . ALA A 1 188 ? 6.312 -6.445 14.152 1.00 92.81 188 ALA A CA 1
ATOM 1490 C C . ALA A 1 188 ? 7.246 -7.081 13.113 1.00 92.81 188 ALA A C 1
ATOM 1492 O O . ALA A 1 188 ? 7.499 -6.487 12.067 1.00 92.81 188 ALA A O 1
ATOM 1493 N N . ARG A 1 189 ? 7.724 -8.307 13.354 1.00 92.94 189 ARG A N 1
ATOM 1494 C CA . ARG A 1 189 ? 8.547 -9.041 12.385 1.00 92.94 189 ARG A CA 1
ATOM 1495 C C . ARG A 1 189 ? 7.775 -9.367 11.112 1.00 92.94 189 ARG A C 1
ATOM 1497 O O . ARG A 1 189 ? 8.297 -9.137 10.026 1.00 92.94 189 ARG A O 1
ATOM 1504 N N . GLU A 1 190 ? 6.542 -9.848 11.235 1.00 93.75 190 GLU A N 1
ATOM 1505 C CA . GLU A 1 190 ? 5.656 -10.096 10.091 1.00 93.75 190 GLU A CA 1
ATOM 1506 C C . GLU A 1 190 ? 5.378 -8.811 9.303 1.00 93.75 190 GLU A C 1
ATOM 1508 O O . GLU A 1 190 ? 5.440 -8.814 8.076 1.00 93.75 190 GLU A O 1
ATOM 1513 N N . ALA A 1 191 ? 5.152 -7.687 9.986 1.00 92.25 191 ALA A N 1
ATOM 1514 C CA . ALA A 1 191 ? 4.942 -6.392 9.350 1.00 92.25 191 ALA A CA 1
ATOM 1515 C C . ALA A 1 191 ? 6.182 -5.905 8.586 1.00 92.25 191 ALA A C 1
ATOM 1517 O O . ALA A 1 191 ? 6.046 -5.362 7.492 1.00 92.25 191 ALA A O 1
ATOM 1518 N N . VAL A 1 192 ? 7.388 -6.101 9.126 1.00 91.06 192 VAL A N 1
ATOM 1519 C CA . VAL A 1 192 ? 8.627 -5.728 8.426 1.00 91.06 192 VAL A CA 1
ATOM 1520 C C . VAL A 1 192 ? 8.874 -6.642 7.223 1.00 91.06 192 VAL A C 1
ATOM 1522 O O . VAL A 1 192 ? 9.179 -6.153 6.139 1.00 91.06 192 VAL A O 1
ATOM 1525 N N . LEU A 1 193 ? 8.711 -7.957 7.381 1.00 90.44 193 LEU A N 1
ATOM 1526 C CA . LEU A 1 193 ? 8.894 -8.915 6.286 1.00 90.44 193 LEU A CA 1
ATOM 1527 C C . LEU A 1 193 ? 7.813 -8.787 5.202 1.00 90.44 193 LEU A C 1
ATOM 1529 O O . LEU A 1 193 ? 8.068 -9.083 4.042 1.00 90.44 193 LEU A O 1
ATOM 1533 N N . GLY A 1 194 ? 6.618 -8.319 5.555 1.00 89.31 194 GLY A N 1
ATOM 1534 C CA . GLY A 1 194 ? 5.540 -8.021 4.611 1.00 89.31 194 GLY A CA 1
ATOM 1535 C C . GLY A 1 194 ? 5.547 -6.587 4.075 1.00 89.31 194 GLY A C 1
ATOM 1536 O O . GLY A 1 194 ? 4.605 -6.207 3.375 1.00 89.31 194 GLY A O 1
ATOM 1537 N N . ALA A 1 195 ? 6.547 -5.773 4.436 1.00 90.31 195 ALA A N 1
ATOM 1538 C CA . ALA A 1 195 ? 6.629 -4.385 4.002 1.00 90.31 195 ALA A CA 1
ATOM 1539 C C . ALA A 1 195 ? 6.867 -4.292 2.490 1.00 90.31 195 ALA A C 1
ATOM 1541 O O . ALA A 1 195 ? 7.695 -5.006 1.927 1.00 90.31 195 ALA A O 1
ATOM 1542 N N . GLY A 1 196 ? 6.148 -3.386 1.836 1.00 89.75 196 GLY A N 1
ATOM 1543 C CA . GLY A 1 196 ? 6.168 -3.268 0.385 1.00 89.75 196 GLY A CA 1
ATOM 1544 C C . GLY A 1 196 ? 5.286 -2.137 -0.121 1.00 89.75 196 GLY A C 1
ATOM 1545 O O . GLY A 1 196 ? 4.894 -1.248 0.632 1.00 89.75 196 GLY A O 1
ATOM 1546 N N . PHE A 1 197 ? 4.973 -2.166 -1.409 1.00 88.38 197 PHE A N 1
ATOM 1547 C CA . PHE A 1 197 ? 4.191 -1.145 -2.093 1.00 88.38 197 PHE A CA 1
ATOM 1548 C C . PHE A 1 197 ? 2.712 -1.524 -2.147 1.00 88.38 197 PHE A C 1
ATOM 1550 O O . PHE A 1 197 ? 2.363 -2.660 -2.460 1.00 88.38 197 PHE A O 1
ATOM 1557 N N . VAL A 1 198 ? 1.825 -0.565 -1.894 1.00 87.69 198 VAL A N 1
ATOM 1558 C CA . VAL A 1 198 ? 0.370 -0.752 -1.959 1.00 87.69 198 VAL A CA 1
ATOM 1559 C C . VAL A 1 198 ? -0.293 0.367 -2.756 1.00 87.69 198 VAL A C 1
ATOM 1561 O O . VAL A 1 198 ? 0.232 1.479 -2.850 1.00 87.69 198 VAL A O 1
ATOM 1564 N N . ASN A 1 199 ? -1.474 0.089 -3.308 1.00 85.12 199 ASN A N 1
ATOM 1565 C CA . ASN A 1 199 ? -2.338 1.126 -3.860 1.00 85.12 199 ASN A CA 1
ATOM 1566 C C . ASN A 1 199 ? -2.835 2.046 -2.719 1.00 85.12 199 ASN A C 1
ATOM 1568 O O . ASN A 1 199 ? -3.417 1.537 -1.759 1.00 85.12 199 ASN A O 1
ATOM 1572 N N . PRO A 1 200 ? -2.652 3.379 -2.800 1.00 82.31 200 PRO A N 1
ATOM 1573 C CA . PRO A 1 200 ? -3.078 4.309 -1.753 1.00 82.31 200 PRO A CA 1
ATOM 1574 C C . PRO A 1 200 ? -4.584 4.318 -1.490 1.00 82.31 200 PRO A C 1
ATOM 1576 O O . PRO A 1 200 ? -5.004 4.722 -0.409 1.00 82.31 200 PRO A O 1
ATOM 1579 N N . PHE A 1 201 ? -5.384 3.881 -2.460 1.00 82.50 201 PHE A N 1
ATOM 1580 C CA . PHE A 1 201 ? -6.840 3.831 -2.358 1.00 82.50 201 PHE A CA 1
ATOM 1581 C C . PHE A 1 201 ? -7.369 2.489 -1.840 1.00 82.50 201 PHE A C 1
ATOM 1583 O O . PHE A 1 201 ? -8.577 2.345 -1.693 1.00 82.50 201 PHE A O 1
ATOM 1590 N N . ALA A 1 202 ? -6.496 1.513 -1.570 1.00 85.62 202 ALA A N 1
ATOM 1591 C CA . ALA A 1 202 ? -6.913 0.229 -1.018 1.00 85.62 202 ALA A CA 1
ATOM 1592 C C . ALA A 1 202 ? -7.447 0.401 0.410 1.00 85.62 202 ALA A C 1
ATOM 1594 O O . ALA A 1 202 ? -6.797 1.046 1.244 1.00 85.62 202 ALA A O 1
ATOM 1595 N N . SER A 1 203 ? -8.610 -0.180 0.701 1.00 87.94 203 SER A N 1
ATOM 1596 C CA . SER A 1 203 ? -9.150 -0.233 2.061 1.00 87.94 203 SER A CA 1
ATOM 1597 C C . SER A 1 203 ? -8.427 -1.290 2.900 1.00 87.94 203 SER A C 1
ATOM 1599 O O . SER A 1 203 ? -7.733 -2.167 2.382 1.00 87.94 203 SER A O 1
ATOM 1601 N N . VAL A 1 204 ? -8.572 -1.212 4.223 1.00 87.06 204 VAL A N 1
ATOM 1602 C CA . VAL A 1 204 ? -8.060 -2.259 5.126 1.00 87.06 204 VAL A CA 1
ATOM 1603 C C . VAL A 1 204 ? -8.737 -3.607 4.841 1.00 87.06 204 VAL A C 1
ATOM 1605 O O . VAL A 1 204 ? -8.084 -4.648 4.919 1.00 87.06 204 VAL A O 1
ATOM 1608 N N . GLU A 1 205 ? -10.025 -3.590 4.491 1.00 84.12 205 GLU A N 1
ATOM 1609 C CA . GLU A 1 205 ? -10.791 -4.795 4.158 1.00 84.12 205 GLU A CA 1
ATOM 1610 C C . GLU A 1 205 ? -10.293 -5.438 2.864 1.00 84.12 205 GLU A C 1
ATOM 1612 O O . GLU A 1 205 ? -10.048 -6.639 2.857 1.00 84.12 205 GLU A O 1
ATOM 1617 N N . ASP A 1 206 ? -9.994 -4.647 1.827 1.00 86.44 206 ASP A N 1
ATOM 1618 C CA . ASP A 1 206 ? -9.455 -5.166 0.561 1.00 86.44 206 ASP A CA 1
ATOM 1619 C C . ASP A 1 206 ? -8.162 -5.966 0.762 1.00 86.44 206 ASP A C 1
ATOM 1621 O O . ASP A 1 206 ? -7.934 -6.974 0.091 1.00 86.44 206 ASP A O 1
ATOM 1625 N N . LEU A 1 207 ? -7.301 -5.525 1.687 1.00 85.12 207 LEU A N 1
ATOM 1626 C CA . LEU A 1 207 ? -6.073 -6.243 2.038 1.00 85.12 207 LEU A CA 1
ATOM 1627 C C . LEU A 1 207 ? -6.330 -7.493 2.873 1.00 85.12 207 LEU A C 1
ATOM 1629 O O . LEU A 1 207 ? -5.611 -8.481 2.734 1.00 85.12 207 LEU A O 1
ATOM 1633 N N . ARG A 1 208 ? -7.334 -7.456 3.749 1.00 83.38 208 ARG A N 1
ATOM 1634 C CA . ARG A 1 208 ? -7.693 -8.587 4.605 1.00 83.38 208 ARG A CA 1
ATOM 1635 C C . ARG A 1 208 ? -8.373 -9.705 3.816 1.00 83.38 208 ARG A C 1
ATOM 1637 O O . ARG A 1 208 ? -8.070 -10.873 4.045 1.00 83.38 208 ARG A O 1
ATOM 1644 N N . ASP A 1 209 ? -9.245 -9.335 2.888 1.00 83.75 209 ASP A N 1
ATOM 1645 C CA . ASP A 1 209 ? -10.004 -10.250 2.035 1.00 83.75 209 ASP A CA 1
ATOM 1646 C C . ASP A 1 209 ? -9.183 -10.725 0.823 1.00 83.75 209 ASP A C 1
ATOM 1648 O O . ASP A 1 209 ? -9.626 -11.579 0.056 1.00 83.75 209 ASP A O 1
ATOM 1652 N N . GLY A 1 210 ? -7.965 -10.195 0.652 1.00 82.19 210 GLY A N 1
ATOM 1653 C CA . GLY A 1 210 ? -7.043 -10.576 -0.419 1.00 82.19 210 GLY A CA 1
ATOM 1654 C C . GLY A 1 210 ? -7.413 -10.019 -1.796 1.00 82.19 210 GLY A C 1
ATOM 1655 O O . GLY A 1 210 ? -6.865 -10.466 -2.802 1.00 82.19 210 GLY A O 1
ATOM 1656 N N . VAL A 1 211 ? -8.316 -9.036 -1.855 1.00 83.94 211 VAL A N 1
ATOM 1657 C CA . VAL A 1 211 ? -8.666 -8.289 -3.076 1.00 83.94 211 VAL A CA 1
ATOM 1658 C C . VAL A 1 211 ? -7.473 -7.454 -3.554 1.00 83.94 211 VAL A C 1
ATOM 1660 O O . VAL A 1 211 ? -7.245 -7.286 -4.751 1.00 83.94 211 VAL A O 1
ATOM 1663 N N . THR A 1 212 ? -6.679 -6.942 -2.614 1.00 85.06 212 THR A N 1
ATOM 1664 C CA . THR A 1 212 ? -5.389 -6.289 -2.858 1.00 85.06 212 THR A CA 1
ATOM 1665 C C . THR A 1 212 ? -4.338 -6.839 -1.899 1.00 85.06 212 THR A C 1
ATOM 1667 O O . THR A 1 212 ? -4.654 -7.401 -0.857 1.00 85.06 212 THR A O 1
ATOM 1670 N N . ARG A 1 213 ? -3.060 -6.687 -2.250 1.00 87.62 213 ARG A N 1
ATOM 1671 C CA . ARG A 1 213 ? -1.929 -7.060 -1.395 1.00 87.62 213 ARG A CA 1
ATOM 1672 C C . ARG A 1 213 ? -0.834 -5.999 -1.420 1.00 87.62 213 ARG A C 1
ATOM 1674 O O . ARG A 1 213 ? -0.821 -5.131 -2.295 1.00 87.62 213 ARG A O 1
ATOM 1681 N N . THR A 1 214 ? 0.092 -6.096 -0.473 1.00 88.50 214 THR A N 1
ATOM 1682 C CA . THR A 1 214 ? 1.381 -5.407 -0.549 1.00 88.50 214 THR A CA 1
ATOM 1683 C C . THR A 1 214 ? 2.296 -6.158 -1.516 1.00 88.50 214 THR A C 1
ATOM 1685 O O . THR A 1 214 ? 2.394 -7.382 -1.461 1.00 88.50 214 THR A O 1
ATOM 1688 N N . TYR A 1 215 ? 2.939 -5.428 -2.424 1.00 90.00 215 TYR A N 1
ATOM 1689 C CA . TYR A 1 215 ? 3.919 -5.964 -3.367 1.00 90.00 215 TYR A CA 1
ATOM 1690 C C . TYR A 1 215 ? 5.320 -5.756 -2.813 1.00 90.00 215 TYR A C 1
ATOM 1692 O O . TYR A 1 215 ? 5.690 -4.628 -2.475 1.00 90.00 215 TYR A O 1
ATOM 1700 N N . LEU A 1 216 ? 6.103 -6.823 -2.720 1.00 90.06 216 LEU A N 1
ATOM 1701 C CA . LEU A 1 216 ? 7.470 -6.724 -2.223 1.00 90.06 216 LEU A CA 1
ATOM 1702 C C . LEU A 1 216 ? 8.341 -5.933 -3.213 1.00 90.06 216 LEU A C 1
ATOM 1704 O O . LEU A 1 216 ? 8.102 -5.996 -4.423 1.00 90.06 216 LEU A O 1
ATOM 1708 N N . PRO A 1 217 ? 9.374 -5.211 -2.741 1.00 86.62 217 PRO A N 1
ATOM 1709 C CA . PRO A 1 217 ? 10.283 -4.486 -3.630 1.00 86.62 217 PRO A CA 1
ATOM 1710 C C . PRO A 1 217 ? 10.885 -5.364 -4.738 1.00 86.62 217 PRO A C 1
ATOM 1712 O O . PRO A 1 217 ? 10.937 -4.948 -5.891 1.00 86.62 217 PRO A O 1
ATOM 1715 N N . GLU A 1 218 ? 11.237 -6.610 -4.418 1.00 89.00 218 GLU A N 1
ATOM 1716 C CA . GLU A 1 218 ? 11.775 -7.581 -5.381 1.00 89.00 218 GLU A CA 1
ATOM 1717 C C . GLU A 1 218 ? 10.764 -7.957 -6.479 1.00 89.00 218 GLU A C 1
ATOM 1719 O O . GLU A 1 218 ? 11.128 -8.073 -7.650 1.00 89.00 218 GLU A O 1
ATOM 1724 N N . GLU A 1 219 ? 9.478 -8.098 -6.136 1.00 89.62 219 GLU A N 1
ATOM 1725 C CA . GLU A 1 219 ? 8.414 -8.364 -7.116 1.00 89.62 219 GLU A CA 1
ATOM 1726 C C . GLU A 1 219 ? 8.238 -7.171 -8.065 1.00 89.62 219 GLU A C 1
ATOM 1728 O O . GLU A 1 219 ? 8.050 -7.339 -9.272 1.00 89.62 219 GLU A O 1
ATOM 1733 N N . VAL A 1 220 ? 8.324 -5.956 -7.519 1.00 87.44 220 VAL A N 1
ATOM 1734 C CA . VAL A 1 220 ? 8.216 -4.704 -8.275 1.00 87.44 220 VAL A CA 1
ATOM 1735 C C . VAL A 1 220 ? 9.413 -4.526 -9.216 1.00 87.44 220 VAL A C 1
ATOM 1737 O O . VAL A 1 220 ? 9.226 -4.138 -10.370 1.00 87.44 220 VAL A O 1
ATOM 1740 N N . GLU A 1 221 ? 10.625 -4.873 -8.785 1.00 88.12 221 GLU A N 1
ATOM 1741 C CA . GLU A 1 221 ? 11.805 -4.867 -9.657 1.00 88.12 221 GLU A CA 1
ATOM 1742 C C . GLU A 1 221 ? 11.747 -5.953 -10.738 1.00 88.12 221 GLU A C 1
ATOM 1744 O O . GLU A 1 221 ? 12.026 -5.675 -11.904 1.00 88.12 221 GLU A O 1
ATOM 1749 N N . THR A 1 222 ? 11.262 -7.151 -10.408 1.00 91.88 222 THR A N 1
ATOM 1750 C CA . THR A 1 222 ? 11.042 -8.217 -11.401 1.00 91.88 222 THR A CA 1
ATOM 1751 C C . THR A 1 222 ? 10.051 -7.770 -12.483 1.00 91.88 222 THR A C 1
ATOM 1753 O O . THR A 1 222 ? 10.254 -8.012 -13.676 1.00 91.88 222 THR A O 1
ATOM 1756 N N . LEU A 1 223 ? 8.987 -7.059 -12.089 1.00 88.81 223 LEU A N 1
ATOM 1757 C CA . LEU A 1 223 ? 8.034 -6.469 -13.027 1.00 88.81 223 LEU A CA 1
ATOM 1758 C C . LEU A 1 223 ? 8.706 -5.431 -13.939 1.00 88.81 223 LEU A C 1
ATOM 1760 O O . LEU A 1 223 ? 8.453 -5.439 -15.146 1.00 88.81 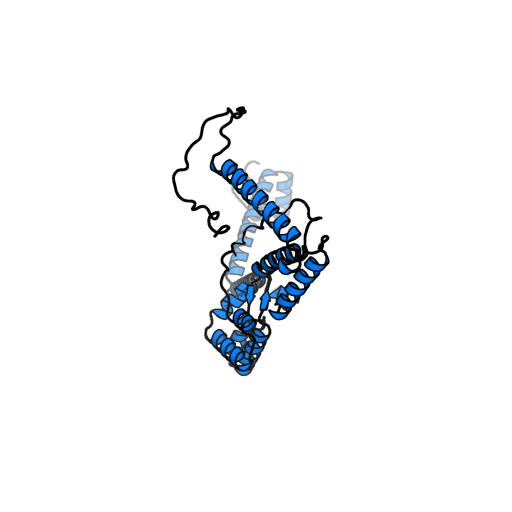223 LEU A O 1
ATOM 1764 N N . ARG A 1 224 ? 9.576 -4.566 -13.396 1.00 90.75 224 ARG A N 1
ATOM 1765 C CA . ARG A 1 224 ? 10.352 -3.599 -14.193 1.00 90.75 224 ARG A CA 1
ATOM 1766 C C . ARG A 1 224 ? 11.167 -4.307 -15.264 1.00 90.75 224 ARG A C 1
ATOM 1768 O O . ARG A 1 224 ? 11.076 -3.952 -16.438 1.00 90.75 224 ARG A O 1
ATOM 1775 N N . GLU A 1 225 ? 11.957 -5.296 -14.862 1.00 92.56 225 GLU A N 1
ATOM 1776 C CA . GLU A 1 225 ? 12.841 -6.034 -15.763 1.00 92.56 225 GLU A CA 1
ATOM 1777 C C . GLU A 1 225 ? 12.049 -6.740 -16.865 1.00 92.56 225 GLU A C 1
ATOM 1779 O O . GLU A 1 225 ? 12.401 -6.635 -18.043 1.00 92.56 225 GLU A O 1
ATOM 1784 N N . SER A 1 226 ? 10.931 -7.379 -16.507 1.00 91.44 226 SER A N 1
ATOM 1785 C CA . SER A 1 226 ? 10.042 -8.033 -17.467 1.00 91.44 226 SER A CA 1
ATOM 1786 C C . SER A 1 226 ? 9.446 -7.044 -18.472 1.00 91.44 226 SER A C 1
ATOM 1788 O O . SER A 1 226 ? 9.444 -7.327 -19.670 1.00 91.44 226 SER A O 1
ATOM 1790 N N . LEU A 1 227 ? 8.951 -5.888 -18.016 1.00 88.06 227 LEU A N 1
ATOM 1791 C CA . LEU A 1 227 ? 8.370 -4.862 -18.891 1.00 88.06 227 LEU A CA 1
ATOM 1792 C C . LEU A 1 227 ? 9.411 -4.295 -19.858 1.00 88.06 227 LEU A C 1
ATOM 1794 O O . LEU A 1 227 ? 9.165 -4.210 -21.061 1.00 88.06 227 LEU A O 1
ATOM 1798 N N . VAL A 1 228 ? 10.590 -3.940 -19.346 1.00 88.31 228 VAL A N 1
ATOM 1799 C CA . VAL A 1 228 ? 11.679 -3.374 -20.152 1.00 88.31 228 VAL A CA 1
ATOM 1800 C C . VAL A 1 228 ? 12.197 -4.393 -21.164 1.00 88.31 228 VAL A C 1
ATOM 1802 O O . VAL A 1 228 ? 12.417 -4.046 -22.325 1.00 88.31 228 VAL A O 1
ATOM 1805 N N . SER A 1 229 ? 12.364 -5.651 -20.753 1.00 91.12 229 SER A N 1
ATOM 1806 C CA . SER A 1 229 ? 12.796 -6.737 -21.635 1.00 91.12 229 SER A CA 1
ATOM 1807 C C . SER A 1 229 ? 11.777 -7.007 -22.747 1.00 91.12 229 SER A C 1
ATOM 1809 O O . SER A 1 229 ? 12.140 -7.032 -23.925 1.00 91.12 229 SER A O 1
ATOM 1811 N N . ALA A 1 230 ? 10.489 -7.110 -22.403 1.00 87.81 230 ALA A N 1
ATOM 1812 C CA . ALA A 1 230 ? 9.419 -7.318 -23.376 1.00 87.81 230 ALA A CA 1
ATOM 1813 C C . ALA A 1 230 ? 9.320 -6.159 -24.381 1.00 87.81 230 ALA A C 1
ATOM 1815 O O . ALA A 1 230 ? 9.207 -6.394 -25.584 1.00 87.81 230 ALA A O 1
ATOM 1816 N N . ALA A 1 231 ? 9.432 -4.913 -23.913 1.00 85.19 231 ALA A N 1
ATOM 1817 C CA . ALA A 1 231 ? 9.416 -3.738 -24.781 1.00 85.19 231 ALA A CA 1
ATOM 1818 C C . ALA A 1 231 ? 10.612 -3.708 -25.743 1.00 85.19 231 ALA A C 1
ATOM 1820 O O . ALA A 1 231 ? 10.443 -3.419 -26.926 1.00 85.19 231 ALA A O 1
ATOM 1821 N N . ARG A 1 232 ? 11.813 -4.058 -25.262 1.00 88.31 232 ARG A N 1
ATOM 1822 C CA . ARG A 1 232 ? 13.010 -4.190 -26.109 1.00 88.31 232 ARG A CA 1
ATOM 1823 C C . ARG A 1 232 ? 12.825 -5.251 -27.190 1.00 88.31 232 ARG A C 1
ATOM 1825 O O . ARG A 1 232 ? 13.179 -5.004 -28.337 1.00 88.31 232 ARG A O 1
ATOM 1832 N N . ALA A 1 233 ? 12.266 -6.406 -26.832 1.00 87.69 233 ALA A N 1
ATOM 1833 C CA . ALA A 1 233 ? 12.038 -7.511 -27.760 1.00 87.69 233 ALA A CA 1
ATOM 1834 C C . ALA A 1 233 ? 10.952 -7.205 -28.808 1.00 87.69 233 ALA A C 1
ATOM 1836 O O . ALA A 1 233 ? 11.028 -7.697 -29.929 1.00 87.69 233 ALA A O 1
ATOM 1837 N N . ALA A 1 234 ? 9.958 -6.387 -28.455 1.00 84.94 234 ALA A N 1
ATOM 1838 C CA . ALA A 1 234 ? 8.874 -5.985 -29.349 1.00 84.94 234 ALA A CA 1
ATOM 1839 C C . ALA A 1 234 ? 9.247 -4.835 -30.306 1.00 84.94 234 ALA A C 1
ATOM 1841 O O . ALA A 1 234 ? 8.433 -4.457 -31.152 1.00 84.94 234 ALA A O 1
ATOM 1842 N N . ALA A 1 235 ? 10.442 -4.251 -30.175 1.00 83.94 235 ALA A N 1
ATOM 1843 C CA . ALA A 1 235 ? 10.861 -3.132 -31.007 1.00 83.94 235 ALA A CA 1
ATOM 1844 C C . ALA A 1 235 ? 11.047 -3.566 -32.481 1.00 83.94 235 ALA A C 1
ATOM 1846 O O . ALA A 1 235 ? 11.773 -4.525 -32.751 1.00 83.94 235 ALA A O 1
ATOM 1847 N N . PRO A 1 236 ? 10.424 -2.866 -33.449 1.00 81.81 236 PRO A N 1
ATOM 1848 C CA . PRO A 1 236 ? 10.384 -3.297 -34.849 1.00 81.81 236 PRO A CA 1
ATOM 1849 C C . PRO A 1 236 ? 11.696 -3.084 -35.615 1.00 81.81 236 PRO A C 1
ATOM 1851 O O . PRO A 1 236 ? 11.899 -3.704 -36.660 1.00 81.81 236 PRO A O 1
ATOM 1854 N N . VAL A 1 237 ? 12.581 -2.202 -35.138 1.00 83.56 237 VAL A N 1
ATOM 1855 C CA . VAL A 1 237 ? 13.821 -1.836 -35.837 1.00 83.56 237 VAL A CA 1
ATOM 1856 C C . VAL A 1 237 ? 15.028 -2.248 -35.000 1.00 83.56 237 VAL A C 1
ATOM 1858 O O . VAL A 1 237 ? 15.056 -1.937 -33.811 1.00 83.56 237 VAL A O 1
ATOM 1861 N N . PRO A 1 238 ? 16.053 -2.900 -35.584 1.00 81.56 238 PRO A N 1
ATOM 1862 C CA . PRO A 1 238 ? 17.272 -3.226 -34.854 1.00 81.56 238 PRO A CA 1
ATOM 1863 C C . PRO A 1 238 ? 17.974 -1.963 -34.349 1.00 81.56 238 PRO A C 1
ATOM 1865 O O . PRO A 1 238 ? 17.820 -0.872 -34.908 1.00 81.56 238 PRO A O 1
ATOM 1868 N N . GLU A 1 239 ? 18.779 -2.108 -33.297 1.00 81.56 239 GLU A N 1
ATOM 1869 C CA . GLU A 1 239 ? 19.582 -0.982 -32.838 1.00 81.56 239 GLU A CA 1
ATOM 1870 C C . GLU A 1 239 ? 20.555 -0.508 -33.920 1.00 81.56 239 GLU A C 1
ATOM 1872 O O . GLU A 1 239 ? 21.132 -1.323 -34.649 1.00 81.56 239 GLU A O 1
ATOM 1877 N N . PRO A 1 240 ? 20.756 0.815 -34.042 1.00 76.75 240 PRO A N 1
ATOM 1878 C CA . PRO A 1 240 ? 21.823 1.321 -34.877 1.00 76.75 240 PRO A CA 1
ATOM 1879 C C . PRO A 1 240 ? 23.171 0.843 -34.313 1.00 76.75 240 PRO A C 1
ATOM 1881 O O . PRO A 1 240 ? 23.358 0.864 -33.096 1.00 76.75 240 PRO A O 1
ATOM 1884 N N . PRO A 1 241 ? 24.126 0.464 -35.180 1.00 79.00 241 PRO A N 1
ATOM 1885 C CA . PRO A 1 241 ? 25.445 0.024 -34.747 1.00 79.00 241 PRO A CA 1
ATOM 1886 C C . PRO A 1 241 ? 26.134 1.103 -33.915 1.00 79.00 241 PRO A C 1
ATOM 1888 O O . PRO A 1 241 ? 26.029 2.308 -34.192 1.00 79.00 241 PRO A O 1
ATOM 1891 N N . ALA A 1 242 ? 26.867 0.662 -32.901 1.00 79.31 242 ALA A N 1
ATOM 1892 C CA . ALA A 1 242 ? 27.582 1.560 -32.021 1.00 79.31 242 ALA A CA 1
ATOM 1893 C C . ALA A 1 242 ? 28.698 2.284 -32.788 1.00 79.31 242 ALA A C 1
ATOM 1895 O O . ALA A 1 242 ? 29.279 1.770 -33.744 1.00 79.31 242 ALA A O 1
ATOM 1896 N N . LEU A 1 243 ? 29.062 3.491 -32.339 1.00 75.12 243 LEU A N 1
ATOM 1897 C CA . LEU A 1 243 ? 30.093 4.307 -32.994 1.00 75.12 243 LEU A CA 1
ATOM 1898 C C . LEU A 1 243 ? 31.395 3.538 -33.245 1.00 75.12 243 LEU A C 1
ATOM 1900 O O . LEU A 1 243 ? 32.044 3.780 -34.253 1.00 75.12 243 LEU A O 1
ATOM 1904 N N . HIS A 1 244 ? 31.798 2.627 -32.359 1.00 80.81 244 HIS A N 1
ATOM 1905 C CA . HIS A 1 244 ? 33.039 1.867 -32.505 1.00 80.81 244 HIS A CA 1
ATOM 1906 C C . HIS A 1 244 ? 32.977 0.793 -33.606 1.00 80.81 244 HIS A C 1
ATOM 1908 O O . HIS A 1 244 ? 34.012 0.519 -34.210 1.00 80.81 244 HIS A O 1
ATOM 1914 N N . GLU A 1 245 ? 31.787 0.283 -33.926 1.00 83.12 245 GLU A N 1
ATOM 1915 C CA . GLU A 1 245 ? 31.531 -0.747 -34.946 1.00 83.12 245 GLU A CA 1
ATOM 1916 C C . GLU A 1 245 ? 31.526 -0.173 -36.372 1.00 83.12 245 GLU A C 1
ATOM 1918 O O . GLU A 1 245 ? 31.663 -0.898 -37.353 1.00 83.12 245 GLU A O 1
ATOM 1923 N N . LEU A 1 246 ? 31.406 1.151 -36.500 1.00 85.00 246 LEU A N 1
ATOM 1924 C CA . LEU A 1 246 ? 31.362 1.840 -37.786 1.00 85.00 246 LEU A CA 1
ATOM 1925 C C . LEU A 1 246 ? 32.750 2.014 -38.412 1.00 85.00 246 LEU A C 1
ATOM 1927 O O . LEU A 1 246 ? 33.730 2.405 -37.757 1.00 85.00 246 LEU A O 1
ATOM 1931 N N . THR A 1 247 ? 32.810 1.875 -39.735 1.00 88.69 247 THR A N 1
ATOM 1932 C CA . THR A 1 247 ? 34.000 2.227 -40.517 1.00 88.69 247 THR A CA 1
ATOM 1933 C C . THR A 1 247 ? 34.260 3.740 -40.494 1.00 88.69 247 THR A C 1
ATOM 1935 O O . THR A 1 247 ? 33.374 4.562 -40.238 1.00 88.69 247 THR A O 1
ATOM 1938 N N . LYS A 1 248 ? 35.492 4.164 -40.814 1.00 85.25 248 LYS A N 1
ATOM 1939 C CA . LYS A 1 248 ? 35.867 5.595 -40.867 1.00 85.25 248 LYS A CA 1
ATOM 1940 C C . LYS A 1 248 ? 34.963 6.412 -41.807 1.00 85.25 248 LYS A C 1
ATOM 1942 O O . LYS A 1 248 ? 34.639 7.562 -41.507 1.00 85.25 248 LYS A O 1
ATOM 1947 N N . GLY A 1 249 ? 34.541 5.823 -42.929 1.00 85.75 249 GLY A N 1
ATOM 1948 C CA . GLY A 1 249 ? 33.646 6.464 -43.897 1.00 85.75 249 GLY A CA 1
ATOM 1949 C C . GLY A 1 249 ? 32.222 6.651 -43.366 1.00 85.75 249 GLY A C 1
ATOM 1950 O O . GLY A 1 249 ? 31.621 7.708 -43.563 1.00 85.75 249 GLY A O 1
ATOM 1951 N N . GLU A 1 250 ? 31.698 5.663 -42.644 1.00 83.50 250 GLU A N 1
ATOM 1952 C CA . GLU A 1 250 ? 30.366 5.720 -42.030 1.00 83.50 250 GLU A CA 1
ATOM 1953 C C . GLU A 1 250 ? 30.322 6.692 -40.855 1.00 83.50 250 GLU A C 1
ATOM 1955 O O . GLU A 1 250 ? 29.403 7.507 -40.785 1.00 83.50 250 GLU A O 1
ATOM 1960 N N . LYS A 1 251 ? 31.363 6.706 -40.011 1.00 82.75 251 LYS A N 1
ATOM 1961 C CA . LYS A 1 251 ? 31.545 7.711 -38.949 1.00 82.75 251 LYS A CA 1
ATOM 1962 C C . LYS A 1 251 ? 31.467 9.132 -39.507 1.00 82.75 251 LYS A C 1
ATOM 1964 O O . LYS A 1 251 ? 30.746 9.972 -38.977 1.00 82.75 251 LYS A O 1
ATOM 1969 N N . MET A 1 252 ? 32.147 9.396 -40.627 1.00 82.69 252 MET A N 1
ATOM 1970 C CA . MET A 1 252 ? 32.094 10.699 -41.299 1.00 82.69 252 MET A CA 1
ATOM 1971 C C . MET A 1 252 ? 30.709 11.029 -41.873 1.00 82.69 252 MET A C 1
ATOM 1973 O O . MET A 1 252 ? 30.267 12.174 -41.766 1.00 82.69 252 MET A O 1
ATOM 1977 N N . LYS A 1 253 ? 30.000 10.058 -42.465 1.00 84.88 253 LYS A N 1
ATOM 1978 C CA . LYS A 1 253 ? 28.617 10.263 -42.937 1.00 84.88 253 LYS A CA 1
ATOM 1979 C C . LYS A 1 253 ? 27.668 10.570 -41.776 1.00 84.88 253 LYS A C 1
ATOM 1981 O O . LYS A 1 253 ? 26.857 11.489 -41.884 1.00 84.88 253 LYS A O 1
ATOM 1986 N N . MET A 1 254 ? 27.800 9.848 -40.666 1.00 80.50 254 MET A N 1
ATOM 1987 C CA . MET A 1 254 ? 26.997 10.036 -39.459 1.00 80.50 254 MET A CA 1
ATOM 1988 C C . MET A 1 254 ? 27.256 11.405 -38.821 1.00 80.50 254 MET A C 1
ATOM 1990 O O . MET A 1 254 ? 26.307 12.148 -38.588 1.00 80.50 254 MET A O 1
ATOM 1994 N N . ALA A 1 255 ? 28.524 11.803 -38.672 1.00 79.19 255 ALA A N 1
ATOM 1995 C CA . ALA A 1 255 ? 28.897 13.128 -38.175 1.00 79.19 255 ALA A CA 1
ATOM 1996 C C . ALA A 1 255 ? 28.313 14.261 -39.038 1.00 79.19 255 ALA A C 1
ATOM 1998 O O . ALA A 1 255 ? 27.776 15.233 -38.509 1.00 79.19 255 ALA A O 1
ATOM 1999 N N . ARG A 1 256 ? 28.342 14.125 -40.374 1.00 82.75 256 ARG A N 1
ATOM 2000 C CA . ARG A 1 256 ? 27.706 15.093 -41.289 1.00 82.75 256 ARG A CA 1
ATOM 2001 C C . ARG A 1 256 ? 26.190 15.151 -41.108 1.00 82.75 256 ARG A C 1
ATOM 2003 O O . ARG A 1 256 ? 25.625 16.242 -41.132 1.00 82.75 256 ARG A O 1
ATOM 2010 N N . ARG A 1 257 ? 25.533 14.002 -40.921 1.00 78.94 257 ARG A N 1
ATOM 2011 C CA . ARG A 1 257 ? 24.086 13.925 -40.670 1.00 78.94 257 ARG A CA 1
ATOM 2012 C C . ARG A 1 257 ? 23.714 14.582 -39.339 1.00 78.94 257 ARG A C 1
ATOM 2014 O O . ARG A 1 257 ? 22.768 15.362 -39.318 1.00 78.94 257 ARG A O 1
ATOM 2021 N N . TRP A 1 258 ? 24.470 14.331 -38.271 1.00 77.75 258 TRP A N 1
ATOM 2022 C CA . TRP A 1 258 ? 24.268 14.975 -36.970 1.00 77.75 258 TRP A CA 1
ATOM 2023 C C . TRP A 1 258 ? 24.492 16.484 -37.028 1.00 77.75 258 TRP A C 1
ATOM 2025 O O . TRP A 1 258 ? 23.647 17.229 -36.548 1.00 77.75 258 TRP A O 1
ATOM 2035 N N . LEU A 1 259 ? 25.551 16.952 -37.696 1.00 78.50 259 LEU A N 1
ATOM 2036 C CA . LEU A 1 259 ? 25.769 18.383 -37.944 1.00 78.50 259 LEU A CA 1
ATOM 2037 C C . LEU A 1 259 ? 24.601 19.019 -38.710 1.00 78.50 259 LEU A C 1
ATOM 2039 O O . LEU A 1 259 ? 24.186 20.132 -38.398 1.00 78.50 259 LEU A O 1
ATOM 2043 N N . ALA A 1 260 ? 24.053 18.321 -39.707 1.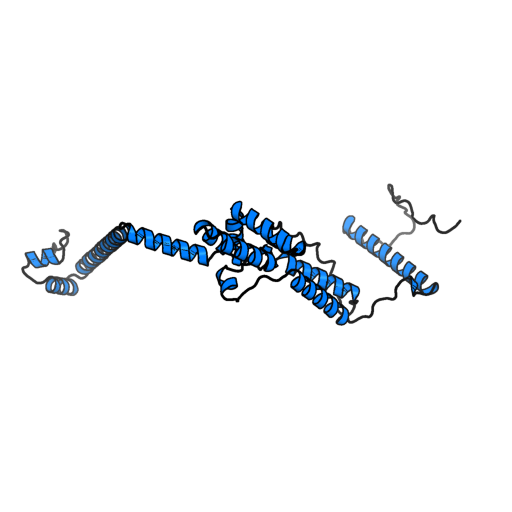00 78.69 260 ALA A N 1
ATOM 2044 C CA . ALA A 1 260 ? 22.895 18.802 -40.454 1.00 78.69 260 ALA A CA 1
ATOM 2045 C C . ALA A 1 260 ? 21.624 18.859 -39.588 1.00 78.69 260 ALA A C 1
ATOM 2047 O O . ALA A 1 260 ? 20.876 19.830 -39.687 1.00 78.69 260 ALA A O 1
ATOM 2048 N N . GLN A 1 261 ? 21.400 17.855 -38.733 1.00 72.88 261 GLN A N 1
ATOM 2049 C CA . GLN A 1 261 ? 20.282 17.816 -37.785 1.00 72.88 261 GLN A CA 1
ATOM 2050 C C . GLN A 1 261 ? 20.404 18.897 -36.709 1.00 72.88 261 GLN A C 1
ATOM 2052 O O . GLN A 1 261 ? 19.428 19.595 -36.463 1.00 72.88 261 GLN A O 1
ATOM 2057 N N . ALA A 1 262 ? 21.592 19.097 -36.135 1.00 69.56 262 ALA A N 1
ATOM 2058 C CA . ALA A 1 262 ? 21.860 20.160 -35.169 1.00 69.56 262 ALA A CA 1
ATOM 2059 C C . ALA A 1 262 ? 21.573 21.541 -35.777 1.00 69.56 262 ALA A C 1
ATOM 2061 O O . ALA A 1 262 ? 20.782 22.297 -35.230 1.00 69.56 262 ALA A O 1
ATOM 2062 N N . ARG A 1 263 ? 22.079 21.813 -36.988 1.00 77.00 263 ARG A N 1
ATOM 2063 C CA . ARG A 1 263 ? 21.789 23.059 -37.724 1.00 77.00 263 ARG A CA 1
ATOM 2064 C C . ARG A 1 263 ? 20.322 23.224 -38.117 1.00 77.00 263 ARG A C 1
ATOM 2066 O O . ARG A 1 263 ? 19.887 24.333 -38.416 1.00 77.00 263 ARG A O 1
ATOM 2073 N N . ALA A 1 264 ? 19.578 22.131 -38.282 1.00 73.06 264 ALA A N 1
ATOM 2074 C CA . ALA A 1 264 ? 18.142 22.190 -38.546 1.00 73.06 264 ALA A CA 1
ATOM 2075 C C . ALA A 1 264 ? 17.374 22.519 -37.260 1.00 73.06 264 ALA A C 1
ATOM 2077 O O . ALA A 1 264 ? 16.546 23.420 -37.275 1.00 73.06 264 ALA A O 1
ATOM 2078 N N . ALA A 1 265 ? 17.723 21.867 -36.149 1.00 70.19 265 ALA A N 1
ATOM 2079 C CA . ALA A 1 265 ? 17.162 22.148 -34.835 1.00 70.19 265 ALA A CA 1
ATOM 2080 C C . ALA A 1 265 ? 17.468 23.581 -34.366 1.00 70.19 265 ALA A C 1
ATOM 2082 O O . ALA A 1 265 ? 16.578 24.227 -33.827 1.00 70.19 265 ALA A O 1
ATOM 2083 N N . GLU A 1 266 ? 18.672 24.106 -34.626 1.00 70.94 266 GLU A N 1
ATOM 2084 C CA . GLU A 1 266 ? 19.024 25.516 -34.387 1.00 70.94 266 GLU A CA 1
ATOM 2085 C C . GLU A 1 266 ? 18.103 26.461 -35.169 1.00 70.94 266 GLU A C 1
ATOM 2087 O O . GLU A 1 266 ? 17.517 27.364 -34.584 1.00 70.94 266 GLU A O 1
ATOM 2092 N N . ARG A 1 267 ? 17.889 26.210 -36.468 1.00 73.25 267 ARG A N 1
ATOM 2093 C CA . ARG A 1 267 ? 16.981 27.016 -37.306 1.00 73.25 267 ARG A CA 1
ATOM 2094 C C . ARG A 1 267 ? 15.521 26.940 -36.854 1.00 73.25 267 ARG A C 1
ATOM 2096 O O . ARG A 1 267 ? 14.800 27.934 -36.931 1.00 73.25 267 ARG A O 1
ATOM 2103 N N . ASP A 1 268 ? 15.072 25.771 -36.409 1.00 68.56 268 ASP A N 1
ATOM 2104 C CA . ASP A 1 268 ? 13.720 25.596 -35.875 1.00 68.56 268 ASP A CA 1
ATOM 2105 C C . ASP A 1 268 ? 13.564 26.287 -34.514 1.00 68.56 268 ASP A C 1
ATOM 2107 O O . ASP A 1 268 ? 12.544 26.930 -34.268 1.00 68.56 268 ASP A O 1
ATOM 2111 N N . ALA A 1 269 ? 14.583 26.229 -33.653 1.00 62.47 269 ALA A N 1
ATOM 2112 C CA . ALA A 1 269 ? 14.614 26.959 -32.390 1.00 62.47 269 ALA A CA 1
ATOM 2113 C C . ALA A 1 269 ? 14.630 28.477 -32.620 1.00 62.47 269 ALA A C 1
ATOM 2115 O O . ALA A 1 269 ? 13.846 29.184 -31.994 1.00 62.47 269 ALA A O 1
ATOM 2116 N N . GLU A 1 270 ? 15.428 28.977 -33.570 1.00 62.38 270 GLU A N 1
ATOM 2117 C CA . GLU A 1 270 ? 15.429 30.384 -33.990 1.00 62.38 270 GLU A CA 1
ATOM 2118 C C . GLU A 1 270 ? 14.047 30.828 -34.491 1.00 62.38 270 GLU A C 1
ATOM 2120 O O . GLU A 1 270 ? 13.573 31.896 -34.109 1.00 62.38 270 GLU A O 1
ATOM 2125 N N . ARG A 1 271 ? 13.341 30.002 -35.278 1.00 59.44 271 ARG A N 1
ATOM 2126 C CA . ARG A 1 271 ? 11.955 30.294 -35.698 1.00 59.44 271 ARG A CA 1
ATOM 2127 C C . ARG A 1 271 ? 10.982 30.410 -34.528 1.00 59.44 271 ARG A C 1
ATOM 2129 O O . ARG A 1 271 ? 10.068 31.228 -34.583 1.00 59.44 271 ARG A O 1
ATOM 2136 N N . ILE A 1 272 ? 11.150 29.578 -33.503 1.00 57.91 272 ILE A N 1
ATOM 2137 C CA . ILE A 1 272 ? 10.290 29.577 -32.314 1.00 57.91 272 ILE A CA 1
ATOM 2138 C C . ILE A 1 272 ? 10.614 30.776 -31.411 1.00 57.91 272 ILE A C 1
ATOM 2140 O O . ILE A 1 272 ? 9.698 31.381 -30.860 1.00 57.91 272 ILE A O 1
ATOM 2144 N N . TRP A 1 273 ? 11.891 31.147 -31.279 1.00 47.69 273 TRP A N 1
ATOM 2145 C CA . TRP A 1 273 ? 12.342 32.223 -30.390 1.00 47.69 273 TRP A CA 1
ATOM 2146 C C . TRP A 1 273 ? 12.168 33.626 -30.974 1.00 47.69 273 TRP A C 1
ATOM 2148 O O . TRP A 1 273 ? 11.824 34.549 -30.242 1.00 47.69 273 TRP A O 1
ATOM 2158 N N . TYR A 1 274 ? 12.352 33.794 -32.285 1.00 50.88 274 TYR A N 1
ATOM 2159 C CA . TYR A 1 274 ? 12.213 35.097 -32.945 1.00 50.88 274 TYR A CA 1
ATOM 2160 C C . TYR A 1 274 ? 10.810 35.378 -33.488 1.00 50.88 274 TYR A C 1
ATOM 2162 O O . TYR A 1 274 ? 10.560 36.481 -33.971 1.00 50.88 274 TYR A O 1
ATOM 2170 N N . GLY A 1 275 ? 9.885 34.424 -33.350 1.00 42.88 275 GLY A N 1
ATOM 2171 C CA . GLY A 1 275 ? 8.493 34.587 -33.737 1.00 42.88 275 GLY A CA 1
ATOM 2172 C C . GLY A 1 275 ? 8.295 34.705 -35.250 1.00 42.88 275 GLY A C 1
ATOM 2173 O O . GLY A 1 275 ? 9.101 35.238 -36.010 1.00 42.88 275 GLY A O 1
ATOM 2174 N N . THR A 1 276 ? 7.158 34.210 -35.712 1.00 48.31 276 THR A N 1
ATOM 2175 C CA . THR A 1 276 ? 6.598 34.517 -37.026 1.00 48.31 276 THR A CA 1
ATOM 2176 C C . THR A 1 276 ? 6.349 36.023 -37.170 1.00 48.31 276 THR A C 1
ATOM 2178 O O . THR A 1 276 ? 5.239 36.498 -36.948 1.00 48.31 276 THR A O 1
ATOM 2181 N N . CYS A 1 277 ? 7.365 36.774 -37.584 1.00 38.16 277 CYS A N 1
ATOM 2182 C CA . CYS A 1 277 ? 7.208 38.074 -38.226 1.00 38.16 277 CYS A CA 1
ATOM 2183 C C . CYS A 1 277 ? 7.393 37.849 -39.729 1.00 38.16 277 CYS A C 1
ATOM 2185 O O . CYS A 1 277 ? 8.422 37.349 -40.177 1.00 38.16 277 CYS A O 1
ATOM 2187 N N . GLY A 1 278 ? 6.325 38.101 -40.483 1.00 40.03 278 GLY A N 1
ATOM 2188 C CA . GLY A 1 278 ? 6.140 37.624 -41.845 1.00 40.03 278 GLY A CA 1
ATOM 2189 C C . GLY A 1 278 ? 7.147 38.144 -42.866 1.00 40.03 278 GLY A C 1
ATOM 2190 O O . GLY A 1 278 ? 7.805 39.164 -42.688 1.00 40.03 278 GLY A O 1
ATOM 2191 N N . GLY A 1 279 ? 7.189 37.451 -44.000 1.00 35.66 279 GLY A N 1
ATOM 2192 C CA . GLY A 1 279 ? 7.796 37.985 -45.207 1.00 35.66 279 GLY A CA 1
ATOM 2193 C C . GLY A 1 279 ? 8.333 36.902 -46.118 1.00 35.66 279 GLY A C 1
ATOM 2194 O O . GLY A 1 279 ? 9.466 36.456 -45.978 1.00 35.66 279 GLY A O 1
ATOM 2195 N N . THR A 1 280 ? 7.542 36.538 -47.120 1.00 45.44 280 THR A N 1
ATOM 2196 C CA . THR A 1 280 ? 8.027 36.038 -48.407 1.00 45.44 280 THR A CA 1
ATOM 2197 C C . THR A 1 280 ? 8.988 37.065 -49.021 1.00 45.44 280 THR A C 1
ATOM 2199 O O . THR A 1 280 ? 8.599 37.879 -49.853 1.00 45.44 280 THR A O 1
ATOM 2202 N N . GLY A 1 281 ? 10.240 37.080 -48.573 1.00 34.53 281 GLY A N 1
ATOM 2203 C CA . GLY A 1 281 ? 11.292 37.947 -49.086 1.00 34.53 281 GLY A CA 1
ATOM 2204 C C . GLY A 1 281 ? 12.323 37.114 -49.826 1.00 34.53 281 GLY A C 1
ATOM 2205 O O . GLY A 1 281 ? 13.049 36.333 -49.215 1.00 34.53 281 GLY A O 1
ATOM 2206 N N . LYS A 1 282 ? 12.396 37.273 -51.152 1.00 40.34 282 LYS A N 1
ATOM 2207 C CA . LYS A 1 282 ? 13.535 36.806 -51.952 1.00 40.34 282 LYS A CA 1
ATOM 2208 C C . LYS A 1 282 ? 14.829 37.253 -51.266 1.00 40.34 282 LYS A C 1
ATOM 2210 O O . LYS A 1 282 ? 15.015 38.445 -51.040 1.00 40.34 282 LYS A O 1
ATOM 2215 N N . ILE A 1 283 ? 15.716 36.302 -50.971 1.00 40.62 283 ILE A N 1
ATOM 2216 C CA . ILE A 1 283 ? 17.060 36.569 -50.452 1.00 40.62 283 ILE A CA 1
ATOM 2217 C C . ILE A 1 283 ? 17.805 37.413 -51.492 1.00 40.62 283 ILE A C 1
ATOM 2219 O O . ILE A 1 283 ? 18.256 36.918 -52.527 1.00 40.62 283 ILE A O 1
ATOM 2223 N N . GLY A 1 284 ? 17.885 38.714 -51.227 1.00 34.44 284 GLY A N 1
ATOM 2224 C CA . GLY A 1 284 ? 18.749 39.636 -51.940 1.00 34.44 284 GLY A CA 1
ATOM 2225 C C . GLY A 1 284 ? 20.205 39.340 -51.598 1.00 34.44 284 GLY A C 1
ATOM 2226 O O . GLY A 1 284 ? 20.585 39.240 -50.433 1.00 34.44 284 GLY A O 1
ATOM 2227 N N . LYS A 1 285 ? 21.030 39.198 -52.637 1.00 40.91 285 LYS A N 1
ATOM 2228 C CA . LYS A 1 285 ? 22.490 39.250 -52.537 1.00 40.91 285 LYS A CA 1
ATOM 2229 C C . LYS A 1 285 ? 22.893 40.544 -51.814 1.00 40.91 285 LYS A C 1
ATOM 2231 O O . LYS A 1 285 ? 22.547 41.619 -52.289 1.00 40.91 285 LYS A O 1
ATOM 2236 N N . LYS A 1 286 ? 23.735 40.403 -50.784 1.00 43.28 286 LYS A N 1
ATOM 2237 C CA . LYS A 1 286 ? 24.390 41.447 -49.964 1.00 43.28 286 LYS A CA 1
ATOM 2238 C C . LYS A 1 286 ? 23.546 41.974 -48.798 1.00 43.28 286 LYS A C 1
ATOM 2240 O O . LYS A 1 286 ? 22.586 42.706 -48.985 1.00 43.28 286 LYS A O 1
ATOM 2245 N N . GLY A 1 287 ? 24.003 41.663 -47.587 1.00 29.45 287 GLY A N 1
ATOM 2246 C CA . GLY A 1 287 ? 23.495 42.244 -46.347 1.00 29.45 287 GLY A CA 1
ATOM 2247 C C . GLY A 1 287 ? 23.812 41.351 -45.159 1.00 29.45 287 GLY A C 1
ATOM 2248 O O . GLY A 1 287 ? 22.948 40.623 -44.691 1.00 29.45 287 GLY A O 1
ATOM 2249 N N . GLY A 1 288 ? 25.071 41.349 -44.719 1.00 41.78 288 GLY A N 1
ATOM 2250 C CA . GLY A 1 288 ? 25.421 40.738 -43.442 1.00 41.78 288 GLY A CA 1
ATOM 2251 C C . GLY A 1 288 ? 24.755 41.499 -42.299 1.00 41.78 288 GLY A C 1
ATOM 2252 O O . GLY A 1 288 ? 24.701 42.727 -42.325 1.00 41.78 288 GLY A O 1
ATOM 2253 N N . LEU A 1 289 ? 24.297 40.771 -41.288 1.00 31.53 289 LEU A N 1
ATOM 2254 C CA . LEU A 1 289 ? 23.991 41.325 -39.978 1.00 31.53 289 LEU A CA 1
ATOM 2255 C C . LEU A 1 289 ? 24.787 40.542 -38.940 1.00 31.53 289 LEU A C 1
ATOM 2257 O O . LEU A 1 289 ? 24.764 39.314 -38.887 1.00 31.53 289 LEU A O 1
ATOM 2261 N N . ARG A 1 290 ? 25.597 41.314 -38.219 1.00 33.28 290 ARG A N 1
ATOM 2262 C CA . ARG A 1 290 ? 26.551 40.894 -37.202 1.00 33.28 290 ARG A CA 1
ATOM 2263 C C . ARG A 1 290 ? 25.824 40.264 -36.016 1.00 33.28 290 ARG A C 1
ATOM 2265 O O . ARG A 1 290 ? 24.812 40.785 -35.560 1.00 33.28 290 ARG A O 1
ATOM 2272 N N . SER A 1 291 ? 26.420 39.198 -35.496 1.00 33.50 291 SER A N 1
ATOM 2273 C CA . SER A 1 291 ? 26.183 38.694 -34.143 1.00 33.50 291 SER A CA 1
ATOM 2274 C C . SER A 1 291 ? 26.476 39.785 -33.105 1.00 33.50 291 SER A C 1
ATOM 2276 O O . SER A 1 291 ? 27.507 40.456 -33.225 1.00 33.50 291 SER A O 1
ATOM 2278 N N . PRO A 1 292 ? 25.651 39.917 -32.055 1.00 35.44 292 PRO A N 1
ATOM 2279 C CA . PRO A 1 292 ? 26.097 40.406 -30.771 1.00 35.44 292 PRO A CA 1
ATOM 2280 C C . PRO A 1 292 ? 26.353 39.193 -29.865 1.00 35.44 292 PRO A C 1
ATOM 2282 O O . PRO A 1 292 ? 25.447 38.630 -29.268 1.00 35.44 292 PRO A O 1
ATOM 2285 N N . GLU A 1 293 ? 27.622 38.799 -29.838 1.00 36.28 293 GLU A N 1
ATOM 2286 C CA . GLU A 1 293 ? 28.334 38.242 -28.686 1.00 36.28 293 GLU A CA 1
ATOM 2287 C C . GLU A 1 293 ? 27.955 36.847 -28.136 1.00 36.28 293 GLU A C 1
ATOM 2289 O O . GLU A 1 293 ? 26.913 36.616 -27.533 1.00 36.28 293 GLU A O 1
ATOM 2294 N N . ARG A 1 294 ? 28.979 35.979 -28.221 1.00 42.78 294 ARG A N 1
ATOM 2295 C CA . ARG A 1 294 ? 29.257 34.746 -27.457 1.00 42.78 294 ARG A CA 1
ATOM 2296 C C . ARG A 1 294 ? 28.567 33.454 -27.897 1.00 42.78 294 ARG A C 1
ATOM 2298 O O . ARG A 1 294 ? 27.760 32.866 -27.191 1.00 42.78 294 ARG A O 1
ATOM 2305 N N . GLY A 1 295 ? 29.092 32.917 -28.994 1.00 33.44 295 GLY A N 1
ATOM 2306 C CA . GLY A 1 295 ? 29.312 31.482 -29.152 1.00 33.44 295 GLY A CA 1
ATOM 2307 C C . GLY A 1 295 ? 30.697 31.288 -29.759 1.00 33.44 295 GLY A C 1
ATOM 2308 O O . GLY A 1 295 ? 30.866 31.472 -30.962 1.00 33.44 295 GLY A O 1
ATOM 2309 N N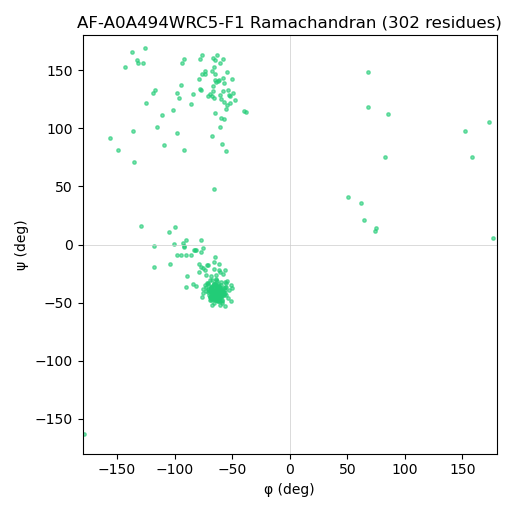 . GLU A 1 296 ? 31.707 31.013 -28.932 1.00 36.53 296 GLU A N 1
ATOM 2310 C CA . GLU A 1 296 ? 33.024 30.603 -29.422 1.00 36.53 296 GLU A CA 1
ATOM 2311 C C . GLU A 1 296 ? 32.847 29.401 -30.348 1.00 36.53 296 GLU A C 1
ATOM 2313 O O . GLU A 1 296 ? 32.293 28.363 -29.982 1.00 36.53 296 GLU A O 1
ATOM 2318 N N . ALA A 1 297 ? 33.271 29.577 -31.594 1.00 38.41 297 ALA A N 1
ATOM 2319 C CA . ALA A 1 297 ? 33.168 28.559 -32.611 1.00 38.41 297 ALA A CA 1
ATOM 2320 C C . ALA A 1 297 ? 34.045 27.359 -32.226 1.00 38.41 297 ALA A C 1
ATOM 2322 O O . ALA A 1 297 ? 35.273 27.422 -32.281 1.00 38.41 297 ALA A O 1
ATOM 2323 N N . MET A 1 298 ? 33.405 26.227 -31.933 1.00 35.94 298 MET A N 1
ATOM 2324 C CA . MET A 1 298 ? 33.998 24.881 -31.910 1.00 35.94 298 MET A CA 1
ATOM 2325 C C . MET A 1 298 ? 34.436 24.435 -33.324 1.00 35.94 298 MET A C 1
ATOM 2327 O O . MET A 1 298 ? 34.115 23.346 -33.794 1.00 35.94 298 MET A O 1
ATOM 2331 N N . SER A 1 299 ? 35.150 25.293 -34.054 1.00 38.50 299 SER A N 1
ATOM 2332 C CA . SER A 1 299 ? 35.713 25.012 -35.378 1.00 38.50 299 SER A CA 1
ATOM 2333 C C . SER A 1 299 ? 37.204 25.345 -35.479 1.00 38.50 299 SER A C 1
ATOM 2335 O O . SER A 1 299 ? 37.732 25.420 -36.584 1.00 38.50 299 SER A O 1
ATOM 2337 N N . GLY A 1 300 ? 37.888 25.525 -34.344 1.00 36.78 300 GLY A N 1
ATOM 2338 C CA . GLY A 1 300 ? 39.347 25.678 -34.273 1.00 36.78 300 GLY A CA 1
ATOM 2339 C C . GLY A 1 300 ? 40.124 24.382 -34.001 1.00 36.78 300 GLY A C 1
ATOM 2340 O O . GLY A 1 300 ? 41.338 24.376 -34.123 1.00 36.78 300 GLY A O 1
ATOM 2341 N N . LEU A 1 301 ? 39.457 23.274 -33.663 1.00 39.41 301 LEU A N 1
ATOM 2342 C CA . LEU A 1 301 ? 40.114 22.055 -33.156 1.00 39.41 301 LEU A CA 1
ATOM 2343 C C . LEU A 1 301 ? 40.319 20.942 -34.198 1.00 39.41 301 LEU A C 1
ATOM 2345 O O . LEU A 1 301 ? 40.610 19.802 -33.850 1.00 39.41 301 LEU A O 1
ATOM 2349 N N . ILE A 1 302 ? 40.188 21.256 -35.490 1.00 41.28 302 ILE A N 1
ATOM 2350 C CA . ILE A 1 302 ? 40.559 20.333 -36.572 1.00 41.28 302 ILE A CA 1
ATOM 2351 C C . ILE A 1 302 ? 41.335 21.106 -37.638 1.00 41.28 302 ILE A C 1
ATOM 2353 O O . ILE A 1 302 ? 40.803 21.377 -38.714 1.00 41.28 302 ILE A O 1
ATOM 2357 N N . ARG A 1 303 ? 42.571 21.501 -37.309 1.00 36.47 303 ARG A N 1
ATOM 2358 C CA . ARG A 1 303 ? 43.724 21.690 -38.216 1.00 36.47 303 ARG A CA 1
ATOM 2359 C C . ARG A 1 303 ? 44.878 22.314 -37.421 1.00 36.47 303 ARG A C 1
ATOM 2361 O O . ARG A 1 303 ? 44.842 23.514 -37.174 1.00 36.47 303 ARG A O 1
ATOM 2368 N N . GLY A 1 304 ? 45.894 21.508 -37.109 1.00 34.19 304 GLY A N 1
ATOM 2369 C CA . GLY A 1 304 ? 47.140 21.943 -36.466 1.00 34.19 304 GLY A CA 1
ATOM 2370 C C . GLY A 1 304 ? 47.291 21.359 -35.081 1.00 34.19 304 GLY A C 1
ATOM 2371 O O . GLY A 1 304 ? 46.739 21.975 -34.151 1.00 34.19 304 GLY A O 1
#

Solvent-accessible surface area (backbone atoms only — not comparable to full-atom values): 17451 Å² total; per-residue (Å²): 134,92,67,82,66,87,70,76,70,50,60,60,58,50,11,63,75,66,75,48,53,43,66,58,48,51,53,48,26,63,73,77,36,54,66,64,41,51,53,54,50,51,50,52,5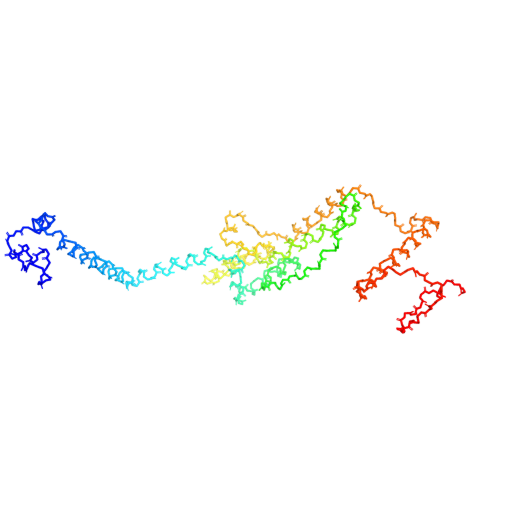3,51,50,52,50,50,52,50,53,50,52,52,50,51,55,55,62,41,66,68,47,42,48,51,53,50,51,49,56,50,46,57,57,55,64,73,30,27,34,58,61,53,50,53,55,46,65,68,38,65,70,55,46,51,42,36,56,49,29,39,66,75,65,70,60,58,70,70,32,52,44,11,48,71,44,83,74,87,72,72,77,78,80,68,75,74,78,70,82,76,68,92,52,74,75,70,32,26,24,71,57,32,23,53,48,36,53,49,53,46,49,52,61,56,68,64,41,39,47,28,49,12,78,41,48,74,51,25,61,61,27,51,76,70,68,36,60,70,58,21,47,51,27,20,35,50,7,40,75,41,9,13,36,28,63,59,82,40,31,50,59,37,49,73,74,61,78,40,69,62,41,41,61,68,58,55,50,51,50,46,52,51,46,24,51,52,33,28,71,68,32,74,29,80,70,78,80,53,80,86,78,46,52,77,68,52,50,53,52,50,53,52,50,50,54,51,49,51,58,48,50,52,53,52,49,48,48,67,73,69,48,94,71,86,74,99,63,81,86,68,87,83,80,89,79,81,83,86,82,87,76,84,70,94,74,70,86,83,76,133

Organism: NCBI:txid2419843

Radius of gyration: 39.64 Å; Cα contacts (8 Å, |Δi|>4): 252; chains: 1; bounding box: 122×54×80 Å

Foldseek 3Di:
DPDDPVVPDALVRVCVVVVHDSVVSLVCCVVPPVPSNVVNVVVVVVVVVVVVVVVVVVCCVPVVSVVVVVVVVVVVVQQQDFPLRLQVVLVVDPVLVVLLVVLCVVVVDDPVLNVLAVDRDDDDQPPQDDPPPPDPDLLQDALVRLLVVLLSVLCVVQSQWGWHFFLLSSCLVVCVVVVNVVSNSVSSNNRSVQTAIWRRSHRSVCCVVVVTGGDHPVNSVVVSVVSSVVSSVPRNDYDDDDLVPDDPVVNVVVVVVVVVVVVVVVVVVCCVVVDPPDDPDDDDPDDDDDDDDDDDDPPPPPDD

Secondary structure (DSSP, 8-state):
---SSTT---HHHHHHHTTS-HHHHHHHHHHH-HHHHHHHHHHHHHHHHHHHHHHHHHHTTSHHHHHHHHHHHHHHHHHT-BHHHHHHHHTT-HHHHHHHHHHHHHHT--HHHHHHHH---------PPPPP---S-GGG--HHHHHHHHHHHHHHHHHT-EEE--GGGGGHHHHHHTT-HHHHHHHHHHHHHT-EEE-TT-BHHHHHTTSS-PBPHHHHHHHHHHHHHHHHHT-SSPPPPPGGGS-HHHHHHHHHHHHHHHHHHHHHHHHHHS----------S-------S----TTSSS--